Protein AF-A0A6P0X4Z5-F1 (afdb_monomer_lite)

Secondary structure (DSSP, 8-state):
---------------------------------EEEEEEEEEETTT--EEE---EEEEBT-BPPPEEEE-SS-EEEEEEEEEEESS--EEEEEEEEETTTEEEEEEEE--STT--EEEEEE-SS--EEEEEEEEE--SSTTEEEEEEEEEEETTT--EEE---EEE-BT-EEEEEEE-SSSEEEEEEEEEEEE-

Structure (mmCIF, N/CA/C/O backbone):
data_AF-A0A6P0X4Z5-F1
#
_entry.id   AF-A0A6P0X4Z5-F1
#
loop_
_atom_site.group_PDB
_atom_site.id
_atom_site.type_symbol
_atom_site.label_atom_id
_atom_site.label_alt_id
_atom_site.label_comp_id
_atom_site.label_asym_id
_atom_site.label_entity_id
_atom_site.label_seq_id
_atom_site.pdbx_PDB_ins_code
_atom_site.Cartn_x
_atom_site.Cartn_y
_atom_site.Cartn_z
_atom_site.occupancy
_atom_site.B_iso_or_equiv
_atom_site.auth_seq_id
_atom_site.auth_comp_id
_atom_site.auth_asym_id
_atom_site.auth_atom_id
_atom_site.pdbx_PDB_model_num
ATOM 1 N N . MET A 1 1 ? -88.425 39.357 4.783 1.00 38.69 1 MET A N 1
ATOM 2 C CA . MET A 1 1 ? -89.101 38.797 5.971 1.00 38.69 1 MET A CA 1
ATOM 3 C C . MET A 1 1 ? -88.205 37.737 6.598 1.00 38.69 1 MET A C 1
ATOM 5 O O . MET A 1 1 ? -88.003 36.694 6.001 1.00 38.69 1 MET A O 1
ATOM 9 N N . LEU A 1 2 ? -87.595 38.079 7.735 1.00 35.25 2 LEU A N 1
ATOM 10 C CA . LEU A 1 2 ? -87.475 37.265 8.956 1.00 35.25 2 LEU A CA 1
ATOM 11 C C . LEU A 1 2 ? -87.952 35.792 8.884 1.00 35.25 2 LEU A C 1
ATOM 13 O O . LEU A 1 2 ? -89.156 35.570 8.786 1.00 35.25 2 LEU A O 1
ATOM 17 N N . LYS A 1 3 ? -87.048 34.816 9.080 1.00 35.47 3 LYS A N 1
ATOM 18 C CA . LYS A 1 3 ? -86.892 34.063 10.354 1.00 35.47 3 LYS A CA 1
ATOM 19 C C . LYS A 1 3 ? -85.954 32.847 10.238 1.00 35.47 3 LYS A C 1
ATOM 21 O O . LYS A 1 3 ? -86.202 31.924 9.475 1.00 35.47 3 LYS A O 1
ATOM 26 N N . ASP A 1 4 ? -84.907 32.900 11.060 1.00 40.12 4 ASP A N 1
ATOM 27 C CA . ASP A 1 4 ? -84.393 31.861 11.965 1.00 40.12 4 ASP A CA 1
ATOM 28 C C . ASP A 1 4 ? -84.407 30.383 11.546 1.00 40.12 4 ASP A C 1
ATOM 30 O O . ASP A 1 4 ? -85.438 29.724 11.629 1.00 40.12 4 ASP A O 1
ATOM 34 N N . PHE A 1 5 ? -83.210 29.806 11.373 1.00 47.03 5 PHE A N 1
ATOM 35 C CA . PHE A 1 5 ? -82.940 28.435 11.822 1.00 47.03 5 PHE A CA 1
ATOM 36 C C . PHE A 1 5 ? -81.594 28.319 12.561 1.00 47.03 5 PHE A C 1
ATOM 38 O O . PHE A 1 5 ? -80.510 28.339 11.991 1.00 47.03 5 PHE A O 1
ATOM 45 N N . LYS A 1 6 ? -81.742 28.243 13.888 1.00 41.09 6 LYS A N 1
ATOM 46 C CA . LYS A 1 6 ? -80.974 27.513 14.910 1.00 41.09 6 LYS A CA 1
ATOM 47 C C . LYS A 1 6 ? -79.595 26.914 14.556 1.00 41.09 6 LYS A C 1
ATOM 49 O O . LYS A 1 6 ? -79.471 25.937 13.830 1.00 41.09 6 LYS A O 1
ATOM 54 N N . LYS A 1 7 ? -78.617 27.436 15.308 1.00 45.00 7 LYS A N 1
ATOM 55 C CA . LYS A 1 7 ? -77.340 26.869 15.791 1.00 45.00 7 LYS A CA 1
ATOM 56 C C . LYS A 1 7 ? -77.264 25.339 15.947 1.00 45.00 7 LYS A C 1
ATOM 58 O O . LYS A 1 7 ? -78.013 24.773 16.738 1.00 45.00 7 LYS A O 1
ATOM 63 N N . ILE A 1 8 ? -76.191 24.773 15.391 1.00 51.50 8 ILE A N 1
ATOM 64 C CA . ILE A 1 8 ? -75.342 23.682 15.918 1.00 51.50 8 ILE A CA 1
ATOM 65 C C . ILE A 1 8 ? -73.929 24.060 15.407 1.00 51.50 8 ILE A C 1
ATOM 67 O O . ILE A 1 8 ? -73.792 24.325 14.223 1.00 51.50 8 ILE A O 1
ATOM 71 N N . GLY A 1 9 ? -72.861 24.300 16.170 1.00 38.59 9 GLY A N 1
ATOM 72 C CA . GLY A 1 9 ? -72.409 23.715 17.425 1.00 38.59 9 GLY A CA 1
ATOM 73 C C . GLY A 1 9 ? -71.222 22.786 17.131 1.00 38.59 9 GLY A C 1
ATOM 74 O O . GLY A 1 9 ? -71.439 21.753 16.513 1.00 38.59 9 GLY A O 1
ATOM 75 N N . TYR A 1 10 ? -70.031 23.130 17.650 1.00 40.88 10 TYR A N 1
ATOM 76 C CA . TYR A 1 10 ? -68.809 22.299 17.771 1.00 40.88 10 TYR A CA 1
ATOM 77 C C . TYR A 1 10 ? -67.927 22.172 16.511 1.00 40.88 10 TYR A C 1
ATOM 79 O O . TYR A 1 10 ? -68.422 22.093 15.400 1.00 40.88 10 TYR A O 1
ATOM 87 N N . CYS A 1 11 ? -66.595 22.119 16.577 1.00 41.72 11 CYS A N 1
ATOM 88 C CA . CYS A 1 11 ? -65.613 22.321 17.644 1.00 41.72 11 CYS A CA 1
ATOM 89 C C . CYS A 1 11 ? -64.285 22.623 16.929 1.00 41.72 11 CYS A C 1
ATOM 91 O O . CYS A 1 11 ? -63.940 21.923 15.979 1.00 41.72 11 CYS A O 1
ATOM 93 N N . PHE A 1 12 ? -63.527 23.624 17.376 1.00 39.88 12 PHE A N 1
ATOM 94 C CA . PHE A 1 12 ? -62.137 23.795 16.947 1.00 39.88 12 PHE A CA 1
ATOM 95 C C . PHE A 1 12 ? -61.307 22.648 17.538 1.00 39.88 12 PHE A C 1
ATOM 97 O O . PHE A 1 12 ? -61.101 22.605 18.749 1.00 39.88 12 PHE A O 1
ATOM 104 N N . LEU A 1 13 ? -60.848 21.712 16.703 1.00 40.88 13 LEU A N 1
ATOM 105 C CA . LEU A 1 13 ? -59.818 20.750 17.091 1.00 40.88 13 LEU A CA 1
ATOM 106 C C . LEU A 1 13 ? -58.452 21.367 16.774 1.00 40.88 13 LEU A C 1
ATOM 108 O O . LEU A 1 13 ? -58.015 21.397 15.626 1.00 40.88 13 LEU A O 1
ATOM 112 N N . THR A 1 14 ? -57.782 21.893 17.795 1.00 52.12 14 THR A N 1
ATOM 113 C CA . THR A 1 14 ? -56.357 22.219 17.726 1.00 52.12 14 THR A CA 1
ATOM 114 C C . THR A 1 14 ? -55.570 20.919 17.830 1.00 52.12 14 THR A C 1
ATOM 116 O O . THR A 1 14 ? -55.470 20.330 18.907 1.00 52.12 14 THR A O 1
ATOM 119 N N . THR A 1 15 ? -55.028 20.444 16.713 1.00 51.69 15 THR A N 1
ATOM 120 C CA . THR A 1 15 ? -54.134 19.285 16.695 1.00 51.69 15 THR A CA 1
ATOM 121 C C . THR A 1 15 ? -52.774 19.716 17.233 1.00 51.69 15 THR A C 1
ATOM 123 O O . THR A 1 15 ? -51.942 20.264 16.512 1.00 51.69 15 THR A O 1
ATOM 126 N N . THR A 1 16 ? -52.546 19.508 18.527 1.00 51.00 16 THR A N 1
ATOM 127 C CA . THR A 1 16 ? -51.223 19.663 19.134 1.00 51.00 16 THR A CA 1
ATOM 128 C C . THR A 1 16 ? -50.324 18.555 18.590 1.00 51.00 16 THR A C 1
ATOM 130 O O . THR A 1 16 ? -50.465 17.387 18.952 1.00 51.00 16 THR A O 1
ATOM 133 N N . LEU A 1 17 ? -49.425 18.913 17.673 1.00 40.06 17 LEU A N 1
ATOM 134 C CA . LEU A 1 17 ? -48.427 18.008 17.116 1.00 40.06 17 LEU A CA 1
ATOM 135 C C . LEU A 1 17 ? -47.374 17.715 18.196 1.00 40.06 17 LEU A C 1
ATOM 137 O O . LEU A 1 17 ? -46.448 18.494 18.418 1.00 40.06 17 LEU A O 1
ATOM 141 N N . LEU A 1 18 ? -47.540 16.597 18.902 1.00 40.25 18 LEU A N 1
ATOM 142 C CA . LEU A 1 18 ? -46.541 16.061 19.819 1.00 40.25 18 LEU A CA 1
ATOM 143 C C . LEU A 1 18 ? -45.378 15.505 18.980 1.00 40.25 18 LEU A C 1
ATOM 145 O O . LEU A 1 18 ? -45.419 14.363 18.524 1.00 40.25 18 LEU A O 1
ATOM 149 N N . ILE A 1 19 ? -44.343 16.316 18.751 1.00 51.22 19 ILE A N 1
ATOM 150 C CA . ILE A 1 19 ? -43.064 15.840 18.212 1.00 51.22 19 ILE A CA 1
ATOM 151 C C . ILE A 1 19 ? -42.378 15.069 19.343 1.00 51.22 19 ILE A C 1
ATOM 153 O O . ILE A 1 19 ? -41.564 15.603 20.094 1.00 51.22 19 ILE A O 1
ATOM 157 N N . LEU A 1 20 ? -42.749 13.797 19.498 1.00 45.75 20 LEU A N 1
ATOM 158 C CA . LEU A 1 20 ? -41.917 12.839 20.208 1.00 45.75 20 LEU A CA 1
ATOM 159 C C . LEU A 1 20 ? -40.631 12.716 19.399 1.00 45.75 20 LEU A C 1
ATOM 161 O O . LEU A 1 20 ? -40.604 12.103 18.333 1.00 45.75 20 LEU A O 1
ATOM 165 N N . GLY A 1 21 ? -39.577 13.354 19.906 1.00 45.38 21 GLY A N 1
ATOM 166 C CA . GLY A 1 21 ? -38.214 13.122 19.475 1.00 45.38 21 GLY A CA 1
ATOM 167 C C . GLY A 1 21 ? -37.901 11.643 19.636 1.00 45.38 21 GLY A C 1
ATOM 168 O O . GLY A 1 21 ? -37.475 11.193 20.699 1.00 45.38 21 GLY A O 1
ATOM 169 N N . ILE A 1 22 ? -38.105 10.884 18.563 1.00 45.25 22 ILE A N 1
ATOM 170 C CA . ILE A 1 22 ? -37.425 9.618 18.361 1.00 45.25 22 ILE A CA 1
ATOM 171 C C . ILE A 1 22 ? -35.967 10.028 18.187 1.00 45.25 22 ILE A C 1
ATOM 173 O O . ILE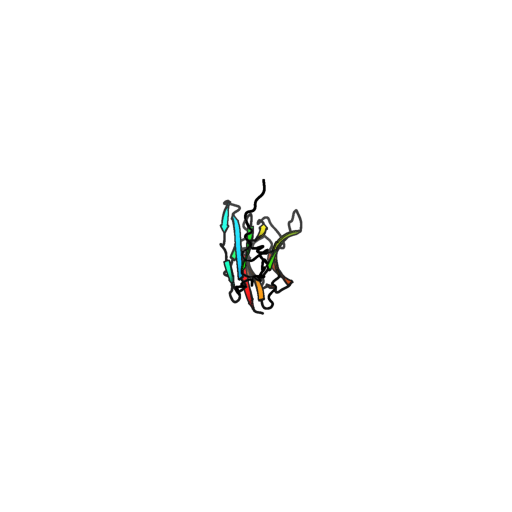 A 1 22 ? -35.511 10.338 17.089 1.00 45.25 22 ILE A O 1
ATOM 177 N N . SER A 1 23 ? -35.252 10.121 19.310 1.00 41.06 23 SER A N 1
ATOM 1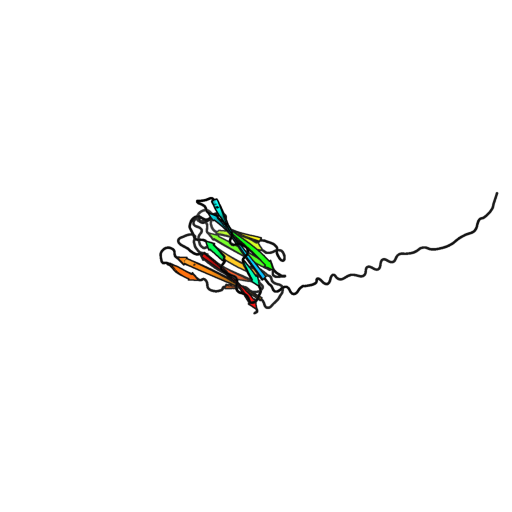78 C CA . SER A 1 23 ? -33.806 10.013 19.297 1.00 41.06 23 SER A CA 1
ATOM 179 C C . SER A 1 23 ? -33.531 8.730 18.538 1.00 41.06 23 SER A C 1
ATOM 181 O O . SER A 1 23 ? -33.833 7.636 19.027 1.00 41.06 23 SER A O 1
ATOM 183 N N . SER A 1 24 ? -33.069 8.872 17.299 1.00 38.06 24 SER A N 1
ATOM 184 C CA . SER A 1 24 ? -32.481 7.781 16.554 1.00 38.06 24 SER A CA 1
ATOM 185 C C . SER A 1 24 ? -31.315 7.310 17.407 1.00 38.06 24 SER A C 1
ATOM 187 O O . SER A 1 24 ? -30.203 7.816 17.285 1.00 38.06 24 SER A O 1
ATOM 189 N N . LYS A 1 25 ? -31.577 6.359 18.312 1.00 39.03 25 LYS A N 1
ATOM 190 C CA . LYS A 1 25 ? -30.560 5.445 18.801 1.00 39.03 25 LYS A CA 1
ATOM 191 C C . LYS A 1 25 ? -30.027 4.813 17.533 1.00 39.03 25 LYS A C 1
ATOM 193 O O . LYS A 1 25 ? -30.627 3.893 16.981 1.00 39.03 25 LYS A O 1
ATOM 198 N N . THR A 1 26 ? -28.947 5.388 17.020 1.00 42.16 26 THR A N 1
ATOM 199 C CA . THR A 1 26 ? -28.081 4.725 16.074 1.00 42.16 26 THR A CA 1
ATOM 200 C C . THR A 1 26 ? -27.793 3.389 16.727 1.00 42.16 26 THR A C 1
ATOM 202 O O . THR A 1 26 ? -27.164 3.310 17.782 1.00 42.16 26 THR A O 1
ATOM 205 N N . ASN A 1 27 ? -28.366 2.329 16.162 1.00 34.81 27 ASN A N 1
ATOM 206 C CA . ASN A 1 27 ? -27.925 0.979 16.432 1.00 34.81 27 ASN A CA 1
ATOM 207 C C . ASN A 1 27 ? -26.464 0.957 15.983 1.00 34.81 27 ASN A C 1
ATOM 209 O O . ASN A 1 27 ? -26.162 0.631 14.838 1.00 34.81 27 ASN A O 1
ATOM 213 N N . SER A 1 28 ? -25.559 1.361 16.876 1.00 40.00 28 SER A N 1
ATOM 214 C CA . SER A 1 28 ? -24.160 0.986 16.835 1.00 40.00 28 SER A CA 1
ATOM 215 C C . SER A 1 28 ? -24.171 -0.523 17.020 1.00 40.00 28 SER A C 1
ATOM 217 O O . SER A 1 28 ? -23.924 -1.033 18.113 1.00 40.00 28 SER A O 1
ATOM 219 N N . GLN A 1 29 ? -24.509 -1.249 15.951 1.00 44.62 29 GLN A N 1
ATOM 220 C CA . GLN A 1 29 ? -24.066 -2.617 15.817 1.00 44.62 29 GLN A CA 1
ATOM 221 C C . GLN A 1 29 ? -22.580 -2.564 16.117 1.00 44.62 29 GLN A C 1
ATOM 223 O O . GLN A 1 29 ? -21.840 -1.794 15.507 1.00 44.62 29 GLN A O 1
ATOM 228 N N . ASN A 1 30 ? -22.191 -3.292 17.154 1.00 49.66 30 ASN A N 1
ATOM 229 C CA . ASN A 1 30 ? -20.832 -3.380 17.639 1.00 49.66 30 ASN A CA 1
ATOM 230 C C . ASN A 1 30 ? -20.028 -4.172 16.595 1.00 49.66 30 ASN A C 1
ATOM 232 O O . ASN A 1 30 ? -19.678 -5.331 16.795 1.00 49.66 30 ASN A O 1
ATOM 236 N N . THR A 1 31 ? -19.868 -3.606 15.399 1.00 64.69 31 THR A N 1
ATOM 237 C CA . THR A 1 31 ? -19.165 -4.235 14.296 1.00 64.69 31 THR A CA 1
ATOM 238 C C . THR A 1 31 ? -17.695 -4.141 14.627 1.00 64.69 31 THR A C 1
ATOM 240 O O . THR A 1 31 ? -17.131 -3.048 14.630 1.00 64.69 31 THR A O 1
ATOM 243 N N . THR A 1 32 ? -17.098 -5.289 14.935 1.00 79.75 32 THR A N 1
ATOM 244 C CA . THR A 1 32 ? -15.655 -5.439 15.097 1.00 79.75 32 THR A CA 1
ATOM 245 C C . THR A 1 32 ? -14.936 -4.692 13.972 1.00 79.75 32 THR A C 1
ATOM 247 O O . THR A 1 32 ? -15.261 -4.953 12.804 1.00 79.75 32 THR A O 1
ATOM 250 N N . PRO A 1 33 ? -13.991 -3.785 14.291 1.00 85.81 33 PRO A N 1
ATOM 251 C CA . PRO A 1 33 ? -13.242 -3.062 13.279 1.00 85.81 33 PRO A CA 1
ATOM 252 C C . PRO A 1 33 ? -12.613 -4.022 12.274 1.00 85.81 33 PRO A C 1
ATOM 254 O O . PRO A 1 33 ? -12.109 -5.093 12.630 1.00 85.81 33 PRO A O 1
ATOM 257 N N . GLY A 1 34 ? -12.664 -3.637 11.006 1.00 90.94 34 GLY A N 1
ATOM 258 C CA . GLY A 1 34 ? -12.101 -4.413 9.915 1.00 90.94 34 GLY A CA 1
ATOM 259 C C . GLY A 1 34 ? -11.462 -3.525 8.864 1.00 90.94 34 GLY A C 1
ATOM 260 O O . GLY A 1 34 ? -11.813 -2.360 8.706 1.00 90.94 34 GLY A O 1
ATOM 261 N N . LEU A 1 35 ? -10.530 -4.099 8.119 1.00 94.31 35 LEU A N 1
ATOM 262 C CA . LEU A 1 35 ? -9.870 -3.461 6.991 1.00 94.31 35 LEU A CA 1
ATOM 263 C C . LEU A 1 35 ? -9.910 -4.444 5.834 1.00 94.31 35 LEU A C 1
ATOM 265 O O . LEU A 1 35 ? -9.629 -5.630 6.002 1.00 94.31 35 LEU A O 1
ATOM 269 N N . CYS A 1 36 ? -10.269 -3.946 4.663 1.00 96.75 36 CYS A N 1
ATOM 270 C CA . CYS A 1 36 ? -10.110 -4.662 3.416 1.00 96.75 36 CYS A CA 1
ATOM 271 C C . CYS A 1 36 ? -9.165 -3.877 2.523 1.00 96.75 36 CYS A C 1
ATOM 273 O O . CYS A 1 36 ? -9.325 -2.666 2.382 1.00 96.75 36 CYS A O 1
ATOM 275 N N . LEU A 1 37 ? -8.236 -4.581 1.888 1.00 98.19 37 LEU A N 1
ATOM 276 C CA . LEU A 1 37 ? -7.334 -4.043 0.881 1.00 98.19 37 LEU A CA 1
ATOM 277 C C . LEU A 1 37 ? -7.490 -4.840 -0.417 1.00 98.19 37 LEU A C 1
ATOM 279 O O . LEU A 1 37 ? -7.745 -6.044 -0.387 1.00 98.19 37 LEU A O 1
ATOM 283 N N . ARG A 1 38 ? -7.328 -4.170 -1.551 1.00 98.06 38 ARG A N 1
ATOM 284 C CA . ARG A 1 38 ? -7.304 -4.765 -2.887 1.00 98.06 38 ARG A CA 1
ATOM 285 C C . ARG A 1 38 ? -6.229 -4.066 -3.697 1.00 98.06 38 ARG A C 1
ATOM 287 O O . ARG A 1 38 ? -6.173 -2.842 -3.689 1.00 98.06 38 ARG A O 1
ATOM 294 N N . HIS A 1 39 ? -5.406 -4.833 -4.395 1.00 98.19 39 HIS A N 1
ATOM 295 C CA . HIS A 1 39 ? -4.412 -4.291 -5.303 1.00 98.19 39 HIS A CA 1
ATOM 296 C C . HIS A 1 39 ? -4.778 -4.631 -6.746 1.00 98.19 39 HIS A C 1
ATOM 298 O O . HIS A 1 39 ? -5.053 -5.791 -7.063 1.00 98.19 39 HIS A O 1
ATOM 304 N N . THR A 1 40 ? -4.768 -3.618 -7.603 1.00 97.62 40 THR A N 1
ATOM 305 C CA . THR A 1 40 ? -4.961 -3.748 -9.047 1.00 97.62 40 THR A CA 1
ATOM 306 C C . THR A 1 40 ? -3.753 -3.180 -9.768 1.00 97.62 40 THR A C 1
ATOM 308 O O . THR A 1 40 ? -3.190 -2.179 -9.335 1.00 97.62 40 THR A O 1
ATOM 311 N N . ARG A 1 41 ? -3.348 -3.827 -10.859 1.00 95.81 41 ARG A N 1
ATOM 312 C CA . ARG A 1 41 ? -2.248 -3.377 -11.718 1.00 95.81 41 ARG A CA 1
ATOM 313 C C . ARG A 1 41 ? -2.442 -3.861 -13.145 1.00 95.81 41 ARG A C 1
ATOM 315 O O . ARG A 1 41 ? -3.103 -4.875 -13.366 1.00 95.81 41 ARG A O 1
ATOM 322 N N . ILE A 1 42 ? -1.823 -3.180 -14.097 1.00 95.06 42 ILE A N 1
ATOM 323 C CA . ILE A 1 42 ? -1.889 -3.507 -15.521 1.00 95.06 42 ILE A CA 1
ATOM 324 C C . ILE A 1 42 ? -0.508 -3.946 -15.998 1.00 95.06 42 ILE A C 1
ATOM 326 O O . ILE A 1 42 ? 0.486 -3.258 -15.783 1.00 95.06 42 ILE A O 1
ATOM 330 N N . SER A 1 43 ? -0.422 -5.106 -16.644 1.00 92.75 43 SER A N 1
ATOM 331 C CA . SER A 1 43 ? 0.825 -5.563 -17.263 1.00 92.75 43 SER A CA 1
ATOM 332 C C . SER A 1 43 ? 1.210 -4.614 -18.397 1.00 92.75 43 SER A C 1
ATOM 334 O O . SER A 1 43 ? 0.476 -4.500 -19.376 1.00 92.75 43 SER A O 1
ATOM 336 N N . GLY A 1 44 ? 2.373 -3.964 -18.313 1.00 89.25 44 GLY A N 1
ATOM 337 C CA . GLY A 1 44 ? 2.812 -3.030 -19.351 1.00 89.25 44 GLY A CA 1
ATOM 338 C C . GLY A 1 44 ? 3.059 -3.679 -20.714 1.00 89.25 44 GLY A C 1
ATOM 339 O O . GLY A 1 44 ? 2.947 -2.990 -21.725 1.00 89.25 44 GLY A O 1
ATOM 340 N N . SER A 1 45 ? 3.359 -4.982 -20.749 1.00 89.25 45 SER A N 1
ATOM 341 C CA . SER A 1 45 ? 3.621 -5.739 -21.980 1.00 89.25 45 SER A CA 1
ATOM 342 C C . SER A 1 45 ? 2.362 -6.314 -22.628 1.00 89.25 45 SER A C 1
ATOM 344 O O . SER A 1 45 ? 2.268 -6.332 -23.851 1.00 89.25 45 SER A O 1
ATOM 346 N N . SER A 1 46 ? 1.401 -6.789 -21.830 1.00 92.75 46 SER A N 1
ATOM 347 C CA . SER A 1 46 ? 0.194 -7.458 -22.343 1.00 92.75 46 SER A CA 1
ATOM 348 C C . SER A 1 46 ? -1.082 -6.623 -22.241 1.00 92.75 46 SER A C 1
ATOM 350 O O . SER A 1 46 ? -2.079 -6.970 -22.862 1.00 92.75 46 SER A O 1
ATOM 352 N N . GLY A 1 47 ? -1.083 -5.553 -21.444 1.00 92.50 47 GLY A N 1
ATOM 353 C CA . GLY A 1 47 ? -2.280 -4.769 -21.124 1.00 92.50 47 GLY A CA 1
ATOM 354 C C . GLY A 1 47 ? -3.264 -5.479 -20.188 1.00 92.50 47 GLY A C 1
ATOM 355 O O . GLY A 1 47 ? -4.311 -4.924 -19.867 1.00 92.50 47 GLY A O 1
ATOM 356 N N . ASN A 1 48 ? -2.948 -6.694 -19.729 1.00 95.38 48 ASN A N 1
ATOM 357 C CA . ASN A 1 48 ? -3.836 -7.462 -18.864 1.00 95.38 48 ASN A CA 1
ATOM 358 C C . ASN A 1 48 ? -3.924 -6.853 -17.463 1.00 95.38 48 ASN A C 1
ATOM 360 O O . ASN A 1 48 ? -2.901 -6.570 -16.832 1.00 95.38 48 ASN A O 1
ATOM 364 N N . VAL A 1 49 ? -5.152 -6.733 -16.958 1.00 95.31 49 VAL A N 1
ATOM 365 C CA . VAL A 1 49 ? -5.427 -6.334 -15.576 1.00 95.31 49 VAL A CA 1
ATOM 366 C C . VAL A 1 49 ? -5.213 -7.529 -14.652 1.00 95.31 49 VAL A C 1
ATOM 368 O O . VAL A 1 49 ? -5.749 -8.614 -14.872 1.00 95.31 49 VAL A O 1
ATOM 371 N N . VAL A 1 50 ? -4.455 -7.311 -13.584 1.00 95.38 50 VAL A N 1
ATOM 372 C CA . VAL A 1 50 ? -4.286 -8.244 -12.474 1.00 95.38 50 VAL A CA 1
ATOM 373 C C . VAL A 1 50 ? -4.937 -7.630 -11.239 1.00 95.38 50 VAL A C 1
ATOM 375 O O . VAL A 1 50 ? -4.542 -6.550 -10.808 1.00 95.38 50 VAL A O 1
ATOM 378 N N . ASP A 1 51 ? -5.916 -8.331 -10.666 1.00 96.00 51 ASP A N 1
ATOM 379 C CA . ASP A 1 51 ? -6.642 -7.937 -9.452 1.00 96.00 51 ASP A CA 1
ATOM 380 C C . ASP A 1 51 ? -6.447 -9.015 -8.373 1.00 96.00 51 ASP A C 1
ATOM 382 O O . ASP A 1 51 ? -6.655 -10.207 -8.614 1.00 96.00 51 ASP A O 1
ATOM 386 N N . THR A 1 52 ? -6.035 -8.615 -7.169 1.00 96.19 52 THR A N 1
ATOM 387 C CA . THR A 1 52 ? -5.869 -9.537 -6.032 1.00 96.19 52 THR A CA 1
ATOM 388 C C . THR A 1 52 ? -7.184 -9.956 -5.372 1.00 96.19 52 THR A C 1
ATOM 390 O O . THR A 1 52 ? -7.164 -10.756 -4.437 1.00 96.19 52 THR A O 1
ATOM 393 N N . ASN A 1 53 ? -8.315 -9.401 -5.810 1.00 97.44 53 ASN A N 1
ATOM 394 C CA . ASN A 1 53 ? -9.576 -9.320 -5.082 1.00 97.44 53 ASN A CA 1
ATOM 395 C C . ASN A 1 53 ? -9.428 -8.608 -3.723 1.00 97.44 53 ASN A C 1
ATOM 397 O O . ASN A 1 53 ? -8.339 -8.203 -3.302 1.00 97.44 53 ASN A O 1
ATOM 401 N N . TRP A 1 54 ? -10.555 -8.431 -3.029 1.00 97.56 54 TRP A N 1
ATOM 402 C CA . TRP A 1 54 ? -10.570 -7.906 -1.666 1.00 97.56 54 TRP A CA 1
ATOM 403 C C . TRP A 1 54 ? -10.018 -8.930 -0.675 1.00 97.56 54 TRP A C 1
ATOM 405 O O . TRP A 1 54 ? -10.592 -10.002 -0.481 1.00 97.56 54 TRP A O 1
ATOM 415 N N . VAL A 1 55 ? -8.948 -8.557 0.019 1.00 98.06 55 VAL A N 1
ATOM 416 C CA . VAL A 1 55 ? -8.426 -9.270 1.183 1.00 98.06 55 VAL A CA 1
ATOM 417 C C . VAL A 1 55 ? -8.836 -8.500 2.427 1.00 98.06 55 VAL A C 1
ATOM 419 O O . VAL A 1 55 ? -8.397 -7.373 2.638 1.00 98.06 55 VAL A O 1
ATOM 422 N N . CYS A 1 56 ? -9.685 -9.114 3.245 1.00 95.69 56 CYS A N 1
ATOM 423 C CA . CYS A 1 56 ? -10.231 -8.509 4.455 1.00 95.69 56 CYS A CA 1
ATOM 424 C C . CYS A 1 56 ? -9.690 -9.190 5.713 1.00 95.69 56 CYS A C 1
ATOM 426 O O . CYS A 1 56 ? -9.483 -10.402 5.722 1.00 95.69 56 CYS A O 1
ATOM 428 N N . SER A 1 57 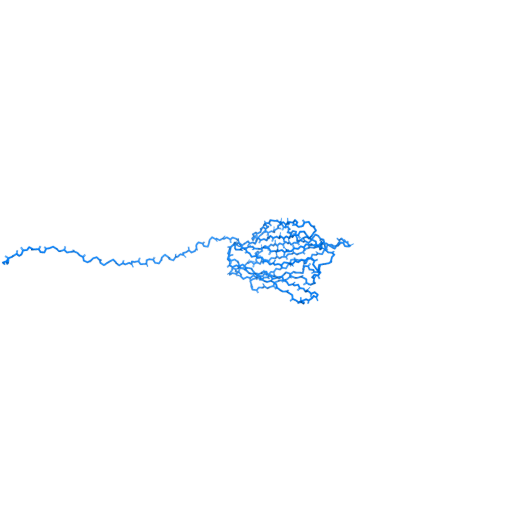? -9.520 -8.410 6.778 1.00 94.12 57 SER A N 1
ATOM 429 C CA . SER A 1 57 ? -9.263 -8.904 8.132 1.00 94.12 57 SER A CA 1
ATOM 430 C C . SER A 1 57 ? -10.095 -8.126 9.143 1.00 94.12 57 SER A C 1
ATOM 432 O O . SER A 1 57 ? -10.383 -6.944 8.930 1.00 94.12 57 SER A O 1
ATOM 434 N N . ARG A 1 58 ? -10.468 -8.785 10.240 1.00 90.50 58 ARG A N 1
ATOM 435 C CA . ARG A 1 58 ? -11.109 -8.165 11.407 1.00 90.50 58 ARG A CA 1
ATOM 436 C C . ARG A 1 58 ? -10.130 -8.116 12.579 1.00 90.50 58 ARG A C 1
ATOM 438 O O . ARG A 1 58 ? -9.044 -8.690 12.506 1.00 90.50 58 ARG A O 1
ATOM 445 N N . ALA A 1 59 ? -10.494 -7.401 13.639 1.00 88.25 59 ALA A N 1
ATOM 446 C CA . ALA A 1 59 ? -9.717 -7.403 14.875 1.00 88.25 59 ALA A CA 1
ATOM 447 C C . ALA A 1 59 ? -9.472 -8.830 15.388 1.00 88.25 59 ALA A C 1
ATOM 449 O O . ALA A 1 59 ? -10.400 -9.632 15.457 1.00 88.25 59 ALA A O 1
ATOM 450 N N . GLY A 1 60 ? -8.217 -9.122 15.733 1.00 85.19 60 GLY A N 1
ATOM 451 C CA . GLY A 1 60 ? -7.754 -10.442 16.167 1.00 85.19 60 GLY A CA 1
ATOM 452 C C . GLY A 1 60 ? -7.207 -11.333 15.045 1.00 85.19 60 GLY A C 1
ATOM 453 O O . GLY A 1 60 ? -6.474 -12.272 15.341 1.00 85.19 60 GLY A O 1
ATOM 454 N N . ASP A 1 61 ? -7.478 -11.009 13.775 1.00 90.50 61 ASP A N 1
ATOM 455 C CA . ASP A 1 61 ? -7.072 -11.824 12.630 1.00 90.50 61 ASP A CA 1
ATOM 456 C C . ASP A 1 61 ? -5.933 -11.195 11.820 1.00 90.50 61 ASP A C 1
ATOM 458 O O . ASP A 1 61 ? -5.879 -9.979 11.584 1.00 90.50 61 ASP A O 1
ATOM 462 N N . PHE A 1 62 ? -5.080 -12.061 11.268 1.00 93.81 62 PHE A N 1
ATOM 463 C CA . PHE A 1 62 ? -4.136 -11.683 10.224 1.00 93.81 62 PHE A CA 1
ATOM 464 C C . PHE A 1 62 ? -4.755 -11.860 8.838 1.00 93.81 62 PHE A C 1
ATOM 466 O O . PHE A 1 62 ? -5.223 -12.944 8.485 1.00 93.81 62 PHE A O 1
ATOM 473 N N . SER A 1 63 ? -4.613 -10.846 7.988 1.00 97.06 63 SER A N 1
ATOM 474 C CA . SER A 1 63 ? -4.958 -10.965 6.568 1.00 97.06 63 SER A CA 1
ATOM 475 C C . SER A 1 63 ? -4.113 -12.026 5.847 1.00 97.06 63 SER A C 1
ATOM 477 O O . SER A 1 63 ? -3.028 -12.422 6.297 1.00 97.06 63 SER A O 1
ATOM 479 N N . LYS A 1 64 ? -4.585 -12.463 4.675 1.00 97.31 64 LYS A N 1
ATOM 480 C CA . LYS A 1 64 ? -3.731 -13.132 3.683 1.00 97.31 64 LYS A CA 1
ATOM 481 C C . LYS A 1 64 ? -2.725 -12.129 3.100 1.00 97.31 64 LYS A C 1
ATOM 483 O O . LYS A 1 64 ? -2.933 -10.922 3.167 1.00 97.31 64 LYS A O 1
ATOM 488 N N . TRP A 1 65 ? -1.641 -12.632 2.512 1.00 97.00 65 TRP A N 1
ATOM 489 C CA . TRP A 1 65 ? -0.723 -11.786 1.747 1.00 97.00 65 TRP A CA 1
ATOM 490 C C . TRP A 1 65 ? -1.404 -11.249 0.485 1.00 97.00 65 TRP A C 1
ATOM 492 O O . TRP A 1 65 ? -2.090 -11.991 -0.217 1.00 97.00 65 TRP A O 1
ATOM 502 N N . ILE A 1 66 ? -1.170 -9.974 0.197 1.00 97.69 66 ILE A N 1
ATOM 503 C CA . ILE A 1 66 ? -1.618 -9.266 -0.999 1.00 97.69 66 ILE A CA 1
ATOM 504 C C . ILE A 1 66 ? -0.398 -9.073 -1.883 1.00 97.69 66 ILE A C 1
ATOM 506 O O . ILE A 1 66 ? 0.533 -8.363 -1.501 1.00 97.69 66 ILE A O 1
ATOM 510 N N . GLY A 1 67 ? -0.391 -9.708 -3.052 1.00 95.88 67 GLY A N 1
ATOM 511 C CA . GLY A 1 67 ? 0.701 -9.561 -4.007 1.00 95.88 67 GLY A CA 1
ATOM 512 C C . GLY A 1 67 ? 0.672 -8.182 -4.653 1.00 95.88 67 GLY A C 1
ATOM 513 O O . GLY A 1 67 ? -0.243 -7.892 -5.423 1.00 95.88 67 GLY A O 1
ATOM 514 N N . LEU A 1 68 ? 1.689 -7.364 -4.389 1.00 93.88 68 LEU A N 1
ATOM 515 C CA . LEU A 1 68 ? 1.906 -6.078 -5.053 1.00 93.88 68 LEU A CA 1
ATOM 516 C C . LEU A 1 68 ? 2.547 -6.262 -6.434 1.00 93.88 68 LEU A C 1
ATOM 518 O O . LEU A 1 68 ? 2.233 -5.508 -7.341 1.00 93.88 68 LEU A O 1
ATOM 522 N N . GLY A 1 69 ? 3.278 -7.358 -6.654 1.00 90.75 69 GLY A N 1
ATOM 523 C CA . GLY A 1 69 ? 3.864 -7.695 -7.953 1.00 90.75 69 GLY A CA 1
ATOM 524 C C . GLY A 1 69 ? 5.383 -7.762 -7.874 1.00 90.75 69 GLY A C 1
ATOM 525 O O . GLY A 1 69 ? 5.937 -8.288 -6.907 1.00 90.75 69 GLY A O 1
ATOM 526 N N . ASP A 1 70 ? 6.045 -7.259 -8.901 1.00 89.06 70 ASP A N 1
ATOM 527 C CA . ASP A 1 70 ? 7.496 -7.127 -9.021 1.00 89.06 70 ASP A CA 1
ATOM 528 C C . ASP A 1 70 ? 7.830 -5.847 -9.798 1.00 89.06 70 ASP A C 1
ATOM 530 O O . ASP A 1 70 ? 6.911 -5.116 -10.121 1.00 89.06 70 ASP A O 1
ATOM 534 N N . ASP A 1 71 ? 9.102 -5.557 -10.078 1.00 85.25 71 ASP A N 1
ATOM 535 C CA . ASP A 1 71 ? 9.487 -4.319 -10.784 1.00 85.25 71 ASP A CA 1
ATOM 536 C C . ASP A 1 71 ? 9.653 -4.553 -12.303 1.00 85.25 71 ASP A C 1
ATOM 538 O O . ASP A 1 71 ? 10.701 -4.243 -12.876 1.00 85.25 71 ASP A O 1
ATOM 542 N N . THR A 1 72 ? 8.692 -5.218 -12.959 1.00 86.75 72 THR A N 1
ATOM 543 C CA . THR A 1 72 ? 8.822 -5.641 -14.375 1.00 86.75 72 THR A CA 1
ATOM 544 C C . THR A 1 72 ? 8.007 -4.853 -15.392 1.00 86.75 72 THR A C 1
ATOM 546 O O . THR A 1 72 ? 7.833 -5.303 -16.527 1.00 86.75 72 THR A O 1
ATOM 549 N N . GLY A 1 73 ? 7.555 -3.654 -15.041 1.00 89.31 73 GLY A N 1
ATOM 550 C CA . GLY A 1 73 ? 6.843 -2.783 -15.975 1.00 89.31 73 GLY A CA 1
ATOM 551 C C . GLY A 1 73 ? 5.335 -2.811 -15.769 1.00 89.31 73 GLY A C 1
ATOM 552 O O . GLY A 1 73 ? 4.583 -2.760 -16.745 1.00 89.31 73 GLY A O 1
ATOM 553 N N . TRP A 1 74 ? 4.872 -2.930 -14.527 1.00 93.25 74 TRP A N 1
ATOM 554 C CA . TRP A 1 74 ? 3.472 -2.714 -14.189 1.00 93.25 74 TRP A CA 1
ATOM 555 C C . TRP A 1 74 ? 3.093 -1.245 -14.358 1.00 93.25 74 TRP A C 1
ATOM 557 O O . TRP A 1 74 ? 3.895 -0.340 -14.137 1.00 93.25 74 TRP A O 1
ATOM 567 N N . LYS A 1 75 ? 1.848 -1.029 -14.767 1.00 93.06 75 LYS A N 1
ATOM 568 C CA . LYS A 1 75 ? 1.223 0.278 -14.947 1.00 93.06 75 LYS A CA 1
ATOM 569 C C . LYS A 1 75 ? -0.037 0.378 -14.106 1.00 93.06 75 LYS A C 1
ATOM 571 O O . LYS A 1 75 ? -0.618 -0.651 -13.747 1.00 93.06 75 LYS A O 1
ATOM 576 N N . ASP A 1 76 ? -0.460 1.604 -13.836 1.00 93.06 76 ASP A N 1
ATOM 577 C CA . ASP A 1 76 ? -1.698 1.959 -13.149 1.00 93.06 76 ASP A CA 1
ATOM 578 C C . ASP A 1 76 ? -1.895 1.129 -11.875 1.00 93.06 76 ASP A C 1
ATOM 580 O O . ASP A 1 76 ? -2.953 0.548 -11.628 1.00 93.06 76 ASP A O 1
ATOM 584 N N . GLN A 1 77 ? -0.830 1.015 -11.075 1.00 95.31 77 GLN A N 1
ATOM 585 C CA . GLN A 1 77 ? -0.885 0.267 -9.828 1.00 95.31 77 GLN A CA 1
ATOM 586 C C . GLN A 1 77 ? -1.686 1.065 -8.806 1.00 95.31 77 GLN A C 1
ATOM 588 O O . GLN A 1 77 ? -1.378 2.226 -8.509 1.00 95.31 77 GLN A O 1
ATOM 593 N N . GLU A 1 78 ? -2.703 0.433 -8.236 1.00 97.38 78 GLU A N 1
ATOM 594 C CA . GLU A 1 78 ? -3.599 1.042 -7.264 1.00 97.38 78 GLU A CA 1
ATOM 595 C C . GLU A 1 78 ? -3.809 0.124 -6.067 1.00 97.38 78 GLU A C 1
ATOM 597 O O . GLU A 1 78 ? -4.163 -1.049 -6.200 1.00 97.38 78 GLU A O 1
ATOM 602 N N . LEU A 1 79 ? -3.654 0.690 -4.870 1.00 98.00 79 LEU A N 1
ATOM 603 C CA . LEU A 1 79 ? -4.054 0.051 -3.627 1.00 98.00 79 LEU A CA 1
ATOM 604 C C . LEU A 1 79 ? -5.378 0.661 -3.167 1.00 98.00 79 LEU A C 1
ATOM 606 O O . LEU A 1 79 ? -5.432 1.775 -2.638 1.00 98.00 79 LEU A O 1
ATOM 610 N N . ALA A 1 80 ? -6.453 -0.088 -3.380 1.00 98.06 80 ALA A N 1
ATOM 611 C CA . ALA A 1 80 ? -7.775 0.233 -2.881 1.00 98.06 80 ALA A CA 1
ATOM 612 C C . ALA A 1 80 ? -7.965 -0.297 -1.456 1.00 98.06 80 ALA A C 1
ATOM 614 O O . ALA A 1 80 ? -7.480 -1.371 -1.096 1.00 98.06 80 ALA A O 1
ATOM 615 N N . PHE A 1 81 ? -8.717 0.439 -0.648 1.00 97.62 81 PHE A N 1
ATOM 616 C CA . PHE A 1 81 ? -9.043 0.074 0.718 1.00 97.62 81 PHE A CA 1
ATOM 617 C C . PHE A 1 81 ? -10.474 0.465 1.075 1.00 97.62 81 PHE A C 1
ATOM 619 O O . PHE A 1 81 ? -11.043 1.401 0.515 1.00 97.62 81 PHE A O 1
ATOM 626 N N . LYS A 1 82 ? -11.048 -0.260 2.033 1.00 95.44 82 LYS A N 1
ATOM 627 C CA . LYS A 1 82 ? -12.276 0.126 2.731 1.00 95.44 82 LYS A CA 1
ATOM 628 C C . LYS A 1 82 ? -12.217 -0.343 4.175 1.00 95.44 82 LYS A C 1
ATOM 630 O O . LYS A 1 82 ? -11.617 -1.378 4.475 1.00 95.44 82 LYS A O 1
ATOM 635 N N . VAL A 1 83 ? -12.858 0.410 5.056 1.00 92.06 83 VAL A N 1
ATOM 636 C CA . VAL A 1 83 ? -12.869 0.141 6.498 1.00 92.06 83 VAL A CA 1
ATOM 637 C C . VAL A 1 83 ? -14.235 -0.401 6.901 1.00 92.06 83 VAL A C 1
ATOM 639 O O . VAL A 1 83 ? -15.255 0.069 6.411 1.00 92.06 83 VAL A O 1
ATOM 642 N N . ILE A 1 84 ? -14.264 -1.408 7.767 1.00 89.06 84 ILE A N 1
ATOM 643 C CA . ILE A 1 84 ? -15.481 -1.981 8.349 1.00 89.06 84 ILE A CA 1
ATOM 644 C C . ILE A 1 84 ? -15.596 -1.445 9.777 1.00 89.06 84 ILE A C 1
ATOM 646 O O . ILE A 1 84 ? -14.634 -1.513 10.540 1.00 89.06 84 ILE A O 1
ATOM 650 N N . GLY A 1 85 ? -16.771 -0.933 10.137 1.00 84.50 85 GLY A N 1
ATOM 651 C CA . GLY A 1 85 ? -16.997 -0.237 11.406 1.00 84.50 85 GLY A CA 1
ATOM 652 C C . GLY A 1 85 ? -16.808 1.276 11.297 1.00 84.50 85 GLY A C 1
ATOM 653 O O . GLY A 1 85 ? -16.964 1.847 10.217 1.00 84.50 85 GLY A O 1
ATOM 654 N N . ASP A 1 86 ? -16.526 1.920 12.424 1.00 78.19 86 ASP A N 1
ATOM 655 C CA . ASP A 1 86 ? -16.456 3.378 12.596 1.00 78.19 86 ASP A CA 1
ATOM 656 C C . ASP A 1 86 ? -15.032 3.952 12.531 1.00 78.19 86 ASP A C 1
ATOM 658 O O . ASP A 1 86 ? -14.850 5.168 12.608 1.00 78.19 86 ASP A O 1
ATOM 662 N N . ALA A 1 87 ? -14.024 3.097 12.348 1.00 79.56 87 ALA A N 1
ATOM 663 C CA . ALA A 1 87 ? -12.650 3.531 12.148 1.00 79.56 87 ALA A CA 1
ATOM 664 C C . ALA A 1 87 ? -12.500 4.352 10.860 1.00 79.56 87 ALA A C 1
ATOM 666 O O . ALA A 1 87 ? -13.072 4.028 9.815 1.00 79.56 87 ALA A O 1
ATOM 667 N N . LYS A 1 88 ? -11.679 5.404 10.930 1.00 87.94 88 LYS A N 1
ATOM 668 C CA . LYS A 1 88 ? -11.211 6.138 9.755 1.00 87.94 88 LYS A CA 1
ATOM 669 C C . LYS A 1 88 ? -9.721 5.900 9.583 1.00 87.94 88 LYS A C 1
ATOM 671 O O . LYS A 1 88 ? -8.958 6.029 10.532 1.00 87.94 88 LYS A O 1
ATOM 676 N N . ILE A 1 89 ? -9.306 5.562 8.372 1.00 91.50 89 ILE A N 1
ATOM 677 C CA . ILE A 1 89 ? -7.904 5.334 8.028 1.00 91.50 89 ILE A CA 1
ATOM 678 C C . ILE A 1 89 ? -7.574 6.191 6.818 1.00 91.50 89 ILE A C 1
ATOM 680 O O . ILE A 1 89 ? -8.351 6.247 5.860 1.00 91.50 89 ILE A O 1
ATOM 684 N N . CYS A 1 90 ? -6.414 6.830 6.854 1.00 95.62 90 CYS A N 1
ATOM 685 C CA . CYS A 1 90 ? -5.812 7.442 5.684 1.00 95.62 90 CYS A CA 1
ATOM 686 C C . CYS A 1 90 ? -4.602 6.631 5.243 1.00 95.62 90 CYS A C 1
ATOM 688 O O . CYS A 1 90 ? -3.785 6.257 6.078 1.00 95.62 90 CYS A O 1
ATOM 690 N N . PHE A 1 91 ? -4.480 6.401 3.941 1.00 97.62 91 PHE A N 1
ATOM 691 C CA . PHE A 1 91 ? -3.268 5.899 3.309 1.00 97.62 91 PHE A CA 1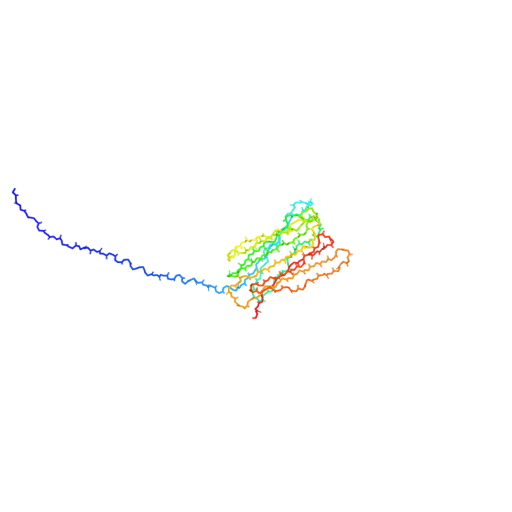
ATOM 692 C C . PHE A 1 91 ? -2.633 7.017 2.497 1.00 97.62 91 PHE A C 1
ATOM 694 O O . PHE A 1 91 ? -3.327 7.737 1.782 1.00 97.62 91 PHE A O 1
ATOM 701 N N . GLU A 1 92 ? -1.313 7.137 2.583 1.00 98.12 92 GLU A N 1
ATOM 702 C CA . GLU A 1 92 ? -0.520 8.044 1.763 1.00 98.12 92 GLU A CA 1
ATOM 703 C C . GLU A 1 92 ? 0.617 7.270 1.110 1.00 98.12 92 GLU A C 1
ATOM 705 O O . GLU A 1 92 ? 1.439 6.665 1.793 1.00 98.12 92 GLU A O 1
ATOM 710 N N . HIS A 1 93 ? 0.684 7.317 -0.214 1.00 97.56 93 HIS A N 1
ATOM 711 C CA . HIS A 1 93 ? 1.838 6.856 -0.960 1.00 97.56 93 HIS A CA 1
ATOM 712 C C . HIS A 1 93 ? 2.738 8.046 -1.294 1.00 97.56 93 HIS A C 1
ATOM 714 O O . HIS A 1 93 ? 2.284 9.030 -1.885 1.00 97.56 93 HIS A O 1
ATOM 720 N N . THR A 1 94 ? 4.014 7.958 -0.927 1.00 96.88 94 THR A N 1
ATOM 721 C CA . THR A 1 94 ? 5.030 8.942 -1.307 1.00 96.88 94 THR A CA 1
ATOM 722 C C . THR A 1 94 ? 6.114 8.277 -2.130 1.00 96.88 94 THR A C 1
ATOM 724 O O . THR A 1 94 ? 6.589 7.208 -1.747 1.00 96.88 94 THR A O 1
ATOM 727 N N . ARG A 1 95 ? 6.537 8.931 -3.210 1.00 94.38 95 ARG A N 1
ATOM 728 C CA . ARG A 1 95 ? 7.570 8.434 -4.123 1.00 94.38 95 ARG A CA 1
ATOM 729 C C . ARG A 1 95 ? 8.381 9.580 -4.707 1.00 94.38 95 ARG A C 1
ATOM 731 O O . ARG A 1 95 ? 7.861 10.682 -4.859 1.00 94.38 95 ARG A O 1
ATOM 738 N N . VAL A 1 96 ? 9.635 9.325 -5.051 1.00 93.25 96 VAL A N 1
ATOM 739 C CA . VAL A 1 96 ? 10.520 10.308 -5.681 1.00 93.25 96 VAL A CA 1
ATOM 740 C C . VAL A 1 96 ? 10.657 9.993 -7.166 1.00 93.25 96 VAL A C 1
ATOM 742 O O . VAL A 1 96 ? 11.100 8.916 -7.562 1.00 93.25 96 VAL A O 1
ATOM 745 N N . SER A 1 97 ? 10.260 10.966 -7.976 1.00 87.88 97 SER A N 1
ATOM 746 C CA . SER A 1 97 ? 10.454 11.028 -9.416 1.00 87.88 97 SER A CA 1
ATOM 747 C C . SER A 1 97 ? 11.828 11.587 -9.759 1.00 87.88 97 SER A C 1
ATOM 749 O O . SER A 1 97 ? 12.158 12.672 -9.271 1.00 87.88 97 SER A O 1
ATOM 751 N N . PRO A 1 98 ? 12.581 10.960 -10.676 1.00 80.75 98 PRO A N 1
ATOM 752 C CA . PRO A 1 98 ? 13.754 11.597 -11.267 1.00 80.75 98 PRO A CA 1
ATOM 753 C C . PRO A 1 98 ? 13.425 12.920 -11.980 1.00 80.75 98 PRO A C 1
ATOM 755 O O . PRO A 1 98 ? 14.235 13.839 -11.967 1.00 80.75 98 PRO A O 1
ATOM 758 N N . ALA A 1 99 ? 12.237 13.030 -12.587 1.00 84.56 99 ALA A N 1
ATOM 759 C CA . ALA A 1 99 ? 11.853 14.176 -13.416 1.00 84.56 99 ALA A CA 1
ATOM 760 C C . ALA A 1 99 ? 11.086 15.270 -12.653 1.00 84.56 99 ALA A C 1
ATOM 762 O O . ALA A 1 99 ? 11.162 16.443 -13.001 1.00 84.56 99 ALA A O 1
ATOM 763 N N . SER A 1 100 ? 10.316 14.886 -11.636 1.00 84.94 100 SER A N 1
ATOM 764 C CA . SER A 1 100 ? 9.332 15.756 -10.972 1.00 84.94 100 SER A CA 1
ATOM 765 C C . SER A 1 100 ? 9.487 15.831 -9.449 1.00 84.94 100 SER A C 1
ATOM 767 O O . SER A 1 100 ? 8.663 16.448 -8.779 1.00 84.94 100 SER A O 1
ATOM 769 N N . GLY A 1 101 ? 10.552 15.249 -8.889 1.00 90.69 101 GLY A N 1
ATOM 770 C CA . GLY A 1 101 ? 10.823 15.274 -7.454 1.00 90.69 101 GLY A CA 1
ATOM 771 C C . GLY A 1 101 ? 9.812 14.473 -6.628 1.00 90.69 101 GLY A C 1
ATOM 772 O O . GLY A 1 101 ? 9.311 13.434 -7.059 1.00 90.69 101 GLY A O 1
ATOM 773 N N . LEU A 1 102 ? 9.544 14.920 -5.400 1.00 93.38 102 LEU A N 1
ATOM 774 C CA . LEU A 1 102 ? 8.667 14.210 -4.467 1.00 93.38 102 LEU A CA 1
ATOM 775 C C . LEU A 1 102 ? 7.195 14.304 -4.892 1.00 93.38 102 LEU A C 1
ATOM 777 O O . LEU A 1 102 ? 6.614 15.386 -4.936 1.00 93.38 102 LEU A O 1
ATOM 781 N N . LEU A 1 103 ? 6.568 13.150 -5.093 1.00 93.75 103 LEU A N 1
ATOM 782 C CA . LEU A 1 103 ? 5.141 12.997 -5.347 1.00 93.75 103 LEU A CA 1
ATOM 783 C C . LEU A 1 103 ? 4.460 12.378 -4.125 1.00 93.75 103 LEU A C 1
ATOM 785 O O . LEU A 1 103 ? 5.006 11.478 -3.481 1.00 93.75 103 LEU A O 1
ATOM 789 N N . ARG A 1 104 ? 3.249 12.849 -3.816 1.00 95.56 104 ARG A N 1
ATOM 790 C CA . ARG A 1 104 ? 2.421 12.342 -2.715 1.00 95.56 104 ARG A CA 1
ATOM 791 C C . ARG A 1 104 ? 0.989 12.130 -3.183 1.00 95.56 104 ARG A C 1
ATOM 793 O O . ARG A 1 104 ? 0.412 13.008 -3.818 1.00 95.56 104 ARG A O 1
ATOM 800 N N . ASN A 1 105 ? 0.404 10.995 -2.825 1.00 95.94 105 ASN A N 1
ATOM 801 C CA . ASN A 1 105 ? -1.010 10.712 -3.031 1.00 95.94 105 ASN A CA 1
ATOM 802 C C . ASN A 1 105 ? -1.609 10.192 -1.728 1.00 95.94 105 ASN A C 1
ATOM 804 O O . ASN A 1 105 ? -1.176 9.155 -1.237 1.00 95.94 105 ASN A O 1
ATOM 808 N N . SER A 1 106 ? -2.589 10.906 -1.180 1.00 96.62 106 SER A N 1
ATOM 809 C CA . SER A 1 106 ? -3.240 10.557 0.080 1.00 96.62 106 SER A CA 1
ATOM 810 C C . SER A 1 106 ? -4.746 10.434 -0.098 1.00 96.62 106 SER A C 1
ATOM 812 O O . SER A 1 106 ? -5.374 11.271 -0.754 1.00 96.62 106 SER A O 1
ATOM 814 N N . LYS A 1 107 ? -5.331 9.398 0.505 1.00 97.50 107 LYS A N 1
ATOM 815 C CA . LYS A 1 107 ? -6.779 9.197 0.597 1.00 97.50 107 LYS A CA 1
ATOM 816 C C . LYS A 1 107 ? -7.166 8.740 1.987 1.00 97.50 107 LYS A C 1
ATOM 818 O O . LYS A 1 107 ? -6.440 7.984 2.621 1.00 97.50 107 LYS A O 1
ATOM 823 N N . CYS A 1 108 ? -8.361 9.136 2.401 1.00 95.19 108 CYS A N 1
ATOM 824 C CA . CYS A 1 108 ? -8.942 8.798 3.691 1.00 95.19 108 CYS A CA 1
ATOM 825 C C . CYS A 1 108 ? -10.313 8.166 3.500 1.00 95.19 108 CYS A C 1
ATOM 827 O O . CYS A 1 108 ? -11.119 8.683 2.723 1.00 95.19 108 CYS A O 1
ATOM 829 N N . SER A 1 109 ? -10.600 7.094 4.236 1.00 93.31 109 SER A N 1
ATOM 830 C CA . SER A 1 109 ? -11.948 6.525 4.301 1.00 93.31 109 SER A CA 1
ATOM 831 C C . SER A 1 109 ? -12.917 7.561 4.868 1.00 93.31 109 SER A C 1
ATOM 833 O O . SER A 1 109 ? -12.669 8.113 5.946 1.00 93.31 109 SER A O 1
ATOM 835 N N . ARG A 1 110 ? -14.027 7.818 4.172 1.00 87.31 110 ARG A N 1
ATOM 836 C CA . ARG A 1 110 ? -15.016 8.816 4.611 1.00 87.31 110 ARG A CA 1
ATOM 837 C C . ARG A 1 110 ? -16.055 8.215 5.547 1.00 87.31 110 ARG A C 1
ATOM 839 O O . ARG A 1 110 ? -16.482 8.869 6.497 1.00 87.31 110 ARG A O 1
ATOM 846 N N . SER A 1 111 ? -16.424 6.967 5.291 1.00 85.19 111 SER A N 1
ATOM 847 C CA . SER A 1 111 ? -17.405 6.209 6.060 1.00 85.19 111 SER A CA 1
ATOM 848 C C . SER A 1 111 ? -17.115 4.712 6.002 1.00 85.19 111 SER A C 1
ATOM 850 O O . SER A 1 111 ? -16.267 4.250 5.235 1.00 85.19 111 SER A O 1
ATOM 852 N N . SER A 1 112 ? -17.859 3.942 6.796 1.00 86.44 112 SER A N 1
ATOM 853 C CA . SER A 1 112 ? -17.824 2.483 6.734 1.00 86.44 112 SER A CA 1
ATOM 854 C C . SER A 1 112 ? -18.123 1.981 5.321 1.00 86.44 112 SER A C 1
ATOM 856 O O . SER A 1 112 ? -19.036 2.480 4.663 1.00 86.44 112 SER A O 1
ATOM 858 N N . ASN A 1 113 ? -17.365 0.985 4.873 1.00 88.06 113 ASN A N 1
ATOM 859 C CA . ASN A 1 113 ? -17.419 0.350 3.555 1.00 88.06 113 ASN A CA 1
ATOM 860 C C . ASN A 1 113 ? -17.191 1.269 2.344 1.00 88.06 113 ASN A C 1
ATOM 862 O O . ASN A 1 113 ? -17.272 0.783 1.215 1.00 88.06 113 ASN A O 1
ATOM 866 N N . ASP A 1 114 ? -16.860 2.544 2.555 1.00 92.50 114 ASP A N 1
ATOM 867 C CA . ASP A 1 114 ? -16.472 3.452 1.481 1.00 92.50 114 ASP A CA 1
ATOM 868 C C . ASP A 1 114 ? -15.129 3.020 0.884 1.00 92.50 114 ASP A C 1
ATOM 870 O O . ASP A 1 114 ? -14.171 2.748 1.615 1.00 92.50 114 ASP A O 1
ATOM 874 N N . ILE A 1 115 ? -15.080 2.928 -0.445 1.00 95.81 115 ILE A N 1
ATOM 875 C CA . ILE A 1 115 ? -13.901 2.472 -1.179 1.00 95.81 115 ILE A CA 1
ATOM 876 C C . ILE A 1 115 ? -13.076 3.689 -1.566 1.00 95.81 115 ILE A C 1
ATOM 878 O O . ILE A 1 115 ? -13.542 4.591 -2.256 1.00 95.81 115 ILE A O 1
ATOM 882 N N . GLN A 1 116 ? -11.816 3.672 -1.160 1.00 97.69 116 GLN A N 1
ATOM 883 C CA . GLN A 1 116 ? -10.823 4.679 -1.502 1.00 97.69 116 GLN A CA 1
ATOM 884 C C . GLN A 1 116 ? -9.627 4.001 -2.164 1.00 97.69 116 GLN A C 1
ATOM 886 O O . GLN A 1 116 ? -9.371 2.828 -1.902 1.00 97.69 116 GLN A O 1
ATOM 891 N N . SER A 1 117 ? -8.886 4.714 -3.012 1.00 96.81 117 SER A N 1
ATOM 892 C CA . SER A 1 117 ? -7.700 4.167 -3.681 1.00 96.81 117 SER A CA 1
ATOM 893 C C . SER A 1 117 ? -6.542 5.153 -3.718 1.00 96.81 117 SER A C 1
ATOM 895 O O . SER A 1 117 ? -6.688 6.319 -4.088 1.00 96.81 117 SER A O 1
ATOM 897 N N . VAL A 1 118 ? -5.361 4.671 -3.342 1.00 97.06 118 VAL A N 1
ATOM 898 C CA . VAL A 1 118 ? -4.098 5.385 -3.531 1.00 97.06 118 VAL A CA 1
ATOM 899 C C . VAL A 1 118 ? -3.351 4.774 -4.709 1.00 97.06 118 VAL A C 1
ATOM 901 O O . VAL A 1 118 ? -3.135 3.564 -4.763 1.00 97.06 118 VAL A O 1
ATOM 904 N N . SER A 1 119 ? -2.946 5.627 -5.649 1.00 95.25 119 SER A N 1
ATOM 905 C CA . SER A 1 119 ? -2.090 5.225 -6.767 1.00 95.25 119 SER A CA 1
ATOM 906 C C . SER A 1 119 ? -0.683 4.936 -6.249 1.00 95.25 119 SER A C 1
ATOM 908 O O . SER A 1 119 ? -0.019 5.814 -5.683 1.00 95.25 119 SER A O 1
ATOM 910 N N . LEU A 1 120 ? -0.229 3.711 -6.489 1.00 93.00 120 LEU A N 1
ATOM 911 C CA . LEU A 1 120 ? 1.153 3.285 -6.307 1.00 93.00 120 LEU A CA 1
ATOM 912 C C . LEU A 1 120 ? 2.015 3.666 -7.520 1.00 93.00 120 LEU A C 1
ATOM 914 O O . LEU A 1 120 ? 3.186 3.981 -7.346 1.00 93.00 120 LEU A O 1
ATOM 918 N N . GLY A 1 121 ? 1.403 3.882 -8.688 1.00 89.31 121 GLY A N 1
ATOM 919 C CA . GLY A 1 121 ? 2.065 4.395 -9.894 1.00 89.31 121 GLY A CA 1
ATOM 920 C C . GLY A 1 121 ? 2.467 3.280 -10.848 1.00 89.31 121 GLY A C 1
ATOM 921 O O . GLY A 1 121 ? 1.841 2.227 -10.858 1.00 89.31 121 GLY A O 1
ATOM 922 N N . ASP A 1 122 ? 3.504 3.524 -11.637 1.00 88.94 122 ASP A N 1
ATOM 923 C CA . ASP A 1 122 ? 4.023 2.582 -12.635 1.00 88.94 122 ASP A CA 1
ATOM 924 C C . ASP A 1 122 ? 5.459 2.187 -12.291 1.00 88.94 122 ASP A C 1
ATOM 926 O O . ASP A 1 122 ? 6.140 2.953 -11.622 1.00 88.94 122 ASP A O 1
ATOM 930 N N . ASP A 1 123 ? 5.975 1.082 -12.821 1.00 86.00 123 ASP A N 1
ATOM 931 C CA . ASP A 1 123 ? 7.384 0.696 -12.644 1.00 86.00 123 ASP A CA 1
ATOM 932 C C . ASP A 1 123 ? 8.303 1.501 -13.583 1.00 86.00 123 ASP A C 1
ATOM 934 O O . ASP A 1 123 ? 8.992 0.967 -14.455 1.00 86.00 123 ASP A O 1
ATOM 938 N N . THR A 1 124 ? 8.288 2.825 -13.449 1.00 84.06 124 THR A N 1
ATOM 939 C CA . THR A 1 124 ? 9.063 3.757 -14.286 1.00 84.06 124 THR A CA 1
ATOM 940 C C . THR A 1 124 ? 10.342 4.236 -13.603 1.00 84.06 124 THR A C 1
ATOM 942 O O . THR A 1 124 ? 10.938 5.228 -14.021 1.00 84.06 124 THR A O 1
ATOM 945 N N . GLY A 1 125 ? 10.775 3.548 -12.544 1.00 86.12 125 GLY A N 1
ATOM 946 C CA . GLY A 1 125 ? 12.003 3.867 -11.820 1.00 86.12 125 GLY A CA 1
ATOM 947 C C . GLY A 1 125 ? 11.802 4.831 -10.652 1.00 86.12 125 GLY A C 1
ATOM 948 O O . GLY A 1 125 ? 12.707 5.622 -10.368 1.00 86.12 125 GLY A O 1
ATOM 949 N N . TRP A 1 126 ? 10.648 4.798 -9.971 1.00 89.19 126 TRP A N 1
ATOM 950 C CA . TRP A 1 126 ? 10.450 5.587 -8.758 1.00 89.19 126 TRP A CA 1
ATOM 951 C C . TRP A 1 126 ? 11.450 5.185 -7.675 1.00 89.19 126 TRP A C 1
ATOM 953 O O . TRP A 1 126 ? 11.855 4.025 -7.542 1.00 89.19 126 TRP A O 1
ATOM 963 N N . LYS A 1 127 ? 11.843 6.174 -6.876 1.00 91.19 127 LYS A N 1
ATOM 964 C CA . LYS A 1 127 ? 12.761 6.014 -5.750 1.00 91.19 127 LYS A CA 1
ATOM 965 C C . LYS A 1 127 ? 12.058 6.284 -4.434 1.00 91.19 127 LYS A C 1
ATOM 967 O O . LYS A 1 127 ? 11.068 7.014 -4.379 1.00 91.19 127 LYS A O 1
ATOM 972 N N . GLU A 1 128 ? 12.591 5.702 -3.370 1.00 91.69 128 GLU A N 1
ATOM 973 C CA . GLU A 1 128 ? 12.144 5.919 -1.998 1.00 91.69 128 GLU A CA 1
ATOM 974 C C . GLU A 1 128 ? 10.634 5.749 -1.758 1.00 91.69 128 GLU A C 1
ATOM 976 O O . GLU A 1 128 ? 10.022 6.499 -0.987 1.00 91.69 128 GLU A O 1
ATOM 981 N N . GLN A 1 129 ? 10.008 4.764 -2.396 1.00 94.00 129 GLN A N 1
ATOM 982 C CA . GLN A 1 129 ? 8.575 4.550 -2.253 1.00 94.00 129 GLN A CA 1
ATOM 983 C C . GLN A 1 129 ? 8.225 4.119 -0.834 1.00 94.00 129 GLN A C 1
ATOM 985 O O . GLN A 1 129 ? 8.808 3.185 -0.269 1.00 94.00 129 GLN A O 1
ATOM 990 N N . LYS A 1 130 ? 7.254 4.815 -0.248 1.00 96.06 130 LYS A N 1
ATOM 991 C CA . LYS A 1 130 ? 6.797 4.623 1.128 1.00 96.06 130 LYS A CA 1
ATOM 992 C C . LYS A 1 130 ? 5.277 4.644 1.145 1.00 96.06 130 LYS A C 1
ATOM 994 O O . LYS A 1 130 ? 4.665 5.548 0.576 1.00 96.06 130 LYS A O 1
ATOM 999 N N . LEU A 1 131 ? 4.680 3.676 1.833 1.00 97.62 131 LEU A N 1
ATOM 1000 C CA . LEU A 1 131 ? 3.258 3.686 2.155 1.00 97.62 131 LEU A CA 1
ATOM 1001 C C . LEU A 1 131 ? 3.115 4.050 3.630 1.00 97.62 131 LEU A C 1
ATOM 1003 O O . LEU A 1 131 ? 3.510 3.289 4.517 1.00 97.62 131 LEU A O 1
ATOM 1007 N N . SER A 1 132 ? 2.573 5.231 3.885 1.00 97.69 132 SER A N 1
ATOM 1008 C CA . SER A 1 132 ? 2.186 5.669 5.216 1.00 97.69 132 SER A CA 1
ATOM 1009 C C . SER A 1 132 ? 0.709 5.410 5.457 1.00 97.69 132 SER A C 1
ATOM 1011 O O . SER A 1 132 ? -0.100 5.419 4.527 1.00 97.69 132 SER A O 1
ATOM 1013 N N . PHE A 1 133 ? 0.351 5.229 6.720 1.00 96.50 133 PHE A N 1
ATOM 1014 C CA . PHE A 1 133 ? -1.037 5.144 7.132 1.00 96.50 133 PHE A CA 1
ATOM 1015 C C . PHE A 1 133 ? -1.249 5.811 8.489 1.00 96.50 133 PHE A C 1
ATOM 1017 O O . PHE A 1 133 ? -0.369 5.788 9.351 1.00 96.50 133 PHE A O 1
ATOM 1024 N N . THR A 1 134 ? -2.417 6.424 8.649 1.00 94.69 134 THR A N 1
ATOM 1025 C CA . THR A 1 134 ? -2.823 7.137 9.864 1.00 94.69 134 THR A CA 1
ATOM 1026 C C . THR A 1 134 ? -4.217 6.697 10.262 1.00 94.69 134 THR A C 1
ATOM 1028 O O . THR A 1 134 ? -5.092 6.565 9.401 1.00 94.69 134 THR A O 1
ATOM 1031 N N . ILE A 1 135 ? -4.426 6.469 11.556 1.00 89.88 135 ILE A N 1
ATOM 1032 C CA . ILE A 1 135 ? -5.694 5.984 12.094 1.00 89.88 135 ILE A CA 1
ATOM 1033 C C . ILE A 1 135 ? -6.372 7.090 12.896 1.00 89.88 135 ILE A C 1
ATOM 1035 O O . ILE A 1 135 ? -5.804 7.653 13.821 1.00 89.88 135 ILE A O 1
ATOM 1039 N N . TYR A 1 136 ? -7.625 7.351 12.559 1.00 84.31 136 TYR A N 1
ATOM 1040 C CA . TYR A 1 136 ? -8.502 8.336 13.177 1.00 84.31 136 TYR A CA 1
ATOM 1041 C C . TYR A 1 136 ? -9.748 7.607 13.708 1.00 84.31 136 TYR A C 1
ATOM 1043 O O . TYR A 1 136 ? -10.863 7.805 13.222 1.00 84.31 136 TYR A O 1
ATOM 1051 N N . THR A 1 137 ? -9.560 6.655 14.623 1.00 70.50 137 THR A N 1
ATOM 1052 C CA . THR A 1 137 ? -10.660 5.852 15.188 1.00 70.50 137 THR A CA 1
ATOM 1053 C C . THR A 1 137 ? -11.139 6.486 16.492 1.00 70.50 137 THR A C 1
ATOM 1055 O O . THR A 1 137 ? -10.308 6.725 17.349 1.00 70.50 137 THR A O 1
ATOM 1058 N N . PRO A 1 138 ? -12.449 6.679 16.718 1.00 53.59 138 PRO A N 1
ATOM 1059 C CA . PRO A 1 138 ? -12.961 7.227 17.981 1.00 53.59 138 PRO A CA 1
ATOM 1060 C C . PRO A 1 138 ? -12.998 6.210 19.139 1.00 53.59 138 PRO A C 1
ATOM 1062 O O . PRO A 1 138 ? -13.469 6.533 20.226 1.00 53.59 138 PRO A O 1
ATOM 1065 N N . ARG A 1 139 ? -12.591 4.956 18.900 1.00 60.84 139 ARG A N 1
ATOM 1066 C CA . ARG A 1 139 ? -12.599 3.869 19.884 1.00 60.84 139 ARG A CA 1
ATOM 1067 C C . ARG A 1 139 ? -11.169 3.517 20.256 1.00 60.84 139 ARG A C 1
ATOM 1069 O O . ARG A 1 139 ? -10.457 2.867 19.486 1.00 60.84 139 ARG A O 1
ATOM 1076 N N . GLU A 1 140 ? -10.799 3.936 21.457 1.00 62.62 140 GLU A N 1
ATOM 1077 C CA . GLU A 1 140 ? -9.635 3.458 22.192 1.00 62.62 140 GLU A CA 1
ATOM 1078 C C . GLU A 1 140 ? -9.604 1.912 22.136 1.00 62.62 140 GLU A C 1
ATOM 1080 O O . GLU A 1 140 ? -10.654 1.267 22.089 1.00 62.62 140 GLU A O 1
ATOM 1085 N N . ASN A 1 141 ? -8.405 1.318 22.115 1.00 78.62 141 ASN A N 1
ATOM 1086 C CA . ASN A 1 141 ? -8.120 -0.135 22.177 1.00 78.62 141 ASN A CA 1
ATOM 1087 C C . ASN A 1 141 ? -7.814 -0.881 20.871 1.00 78.62 141 ASN A C 1
ATOM 1089 O O . ASN A 1 141 ? -7.572 -2.081 20.942 1.00 78.62 141 ASN A O 1
ATOM 1093 N N . TYR A 1 142 ? -7.740 -0.233 19.704 1.00 84.56 142 TYR A N 1
ATOM 1094 C CA . TYR A 1 142 ? -7.232 -0.905 18.496 1.00 84.56 142 TYR A CA 1
ATOM 1095 C C . TYR A 1 142 ? -5.996 -0.223 17.918 1.00 84.56 142 TYR A C 1
ATOM 1097 O O . TYR A 1 142 ? -5.814 0.989 18.042 1.00 84.56 142 TYR A O 1
ATOM 1105 N N . GLU A 1 143 ? -5.161 -1.022 17.268 1.00 90.88 143 GLU A N 1
ATOM 1106 C CA . GLU A 1 143 ? -4.092 -0.582 16.377 1.00 90.88 143 GLU A CA 1
ATOM 1107 C C . GLU A 1 143 ? -4.152 -1.385 15.074 1.00 90.88 143 GLU A C 1
ATOM 1109 O O . GLU A 1 143 ? -4.622 -2.529 15.036 1.00 90.88 143 GLU A O 1
ATOM 1114 N N . ILE A 1 144 ? -3.668 -0.787 13.991 1.00 92.56 144 ILE A N 1
ATOM 1115 C CA . ILE A 1 144 ? -3.549 -1.464 12.701 1.00 92.56 144 ILE A CA 1
ATOM 1116 C C . ILE A 1 144 ? -2.081 -1.592 12.389 1.00 92.56 144 ILE A C 1
ATOM 1118 O O . ILE A 1 144 ? -1.342 -0.611 12.404 1.00 92.56 144 ILE A O 1
ATOM 1122 N N . CYS A 1 145 ? -1.678 -2.814 12.078 1.00 95.12 145 CYS A N 1
ATOM 1123 C CA . CYS A 1 145 ? -0.314 -3.128 11.731 1.00 95.12 145 CYS A CA 1
ATOM 1124 C C . CYS A 1 145 ? -0.218 -3.530 10.271 1.00 95.12 145 CYS A C 1
ATOM 1126 O O . CYS A 1 145 ? -0.977 -4.386 9.816 1.00 95.12 145 CYS A O 1
ATOM 1128 N N . LEU A 1 146 ? 0.753 -2.968 9.562 1.00 97.25 146 LEU A N 1
ATOM 1129 C CA . LEU A 1 146 ? 1.123 -3.354 8.210 1.00 97.25 146 LEU A CA 1
ATOM 1130 C C . LEU A 1 146 ? 2.533 -3.935 8.193 1.00 97.25 146 LEU A C 1
ATOM 1132 O O . LEU A 1 146 ? 3.414 -3.544 8.958 1.00 97.25 146 LEU A O 1
ATOM 1136 N N . GLN A 1 147 ? 2.742 -4.866 7.277 1.00 97.00 147 GLN A N 1
ATOM 1137 C CA . GLN A 1 147 ? 4.025 -5.480 7.000 1.00 97.00 147 GLN A CA 1
ATOM 1138 C C . GLN A 1 147 ? 4.201 -5.598 5.493 1.00 97.00 147 GLN A C 1
ATOM 1140 O O . GLN A 1 147 ? 3.314 -6.082 4.788 1.00 97.00 147 GLN A O 1
ATOM 1145 N N . HIS A 1 148 ? 5.377 -5.210 5.015 1.00 97.31 148 HIS A N 1
ATOM 1146 C CA . HIS A 1 148 ? 5.790 -5.402 3.638 1.00 97.31 148 HIS A CA 1
ATOM 1147 C C . HIS A 1 148 ? 6.957 -6.387 3.581 1.00 97.31 148 HIS A C 1
ATOM 1149 O O . HIS A 1 148 ? 7.895 -6.330 4.384 1.00 97.31 148 HIS A O 1
ATOM 1155 N N . ARG A 1 149 ? 6.899 -7.307 2.621 1.00 95.94 149 ARG A N 1
ATOM 1156 C CA . ARG A 1 149 ? 8.022 -8.176 2.277 1.00 95.94 149 ARG A CA 1
ATOM 1157 C C . ARG A 1 149 ? 8.268 -8.140 0.780 1.00 95.94 149 ARG A C 1
ATOM 1159 O O . ARG A 1 149 ? 7.332 -8.028 -0.003 1.00 95.94 149 ARG A O 1
ATOM 1166 N N . ARG A 1 150 ? 9.523 -8.334 0.406 1.00 94.06 150 ARG A N 1
ATOM 1167 C CA . ARG A 1 150 ? 9.974 -8.388 -0.984 1.00 94.06 150 ARG A CA 1
ATOM 1168 C C . ARG A 1 150 ? 11.200 -9.270 -1.104 1.00 94.06 150 ARG A C 1
ATOM 1170 O O . ARG A 1 150 ? 11.933 -9.456 -0.130 1.00 94.06 150 ARG A O 1
ATOM 1177 N N . ARG A 1 151 ? 11.439 -9.801 -2.295 1.00 94.00 151 ARG A N 1
ATOM 1178 C CA . ARG A 1 151 ? 12.609 -10.615 -2.612 1.00 94.00 151 ARG A CA 1
ATOM 1179 C C . ARG A 1 151 ? 13.484 -9.886 -3.623 1.00 94.00 151 ARG A C 1
ATOM 1181 O O . ARG A 1 151 ? 12.986 -9.403 -4.627 1.00 94.00 151 ARG A O 1
ATOM 1188 N N . SER A 1 152 ? 14.784 -9.802 -3.376 1.00 90.75 152 SER A N 1
ATOM 1189 C CA . SER A 1 152 ? 15.736 -9.310 -4.375 1.00 90.75 152 SER A CA 1
ATOM 1190 C C . SER A 1 152 ? 15.781 -10.280 -5.557 1.00 90.75 152 SER A C 1
ATOM 1192 O O . SER A 1 152 ? 15.987 -11.476 -5.364 1.00 90.75 152 SER A O 1
ATOM 1194 N N . GLY A 1 153 ? 15.614 -9.774 -6.776 1.00 87.75 153 GLY A N 1
ATOM 1195 C CA . GLY A 1 153 ? 15.693 -10.566 -8.001 1.00 87.75 153 GLY A CA 1
ATOM 1196 C C . GLY A 1 153 ? 17.107 -11.046 -8.324 1.00 87.75 153 GLY A C 1
ATOM 1197 O O . GLY A 1 153 ? 17.258 -12.117 -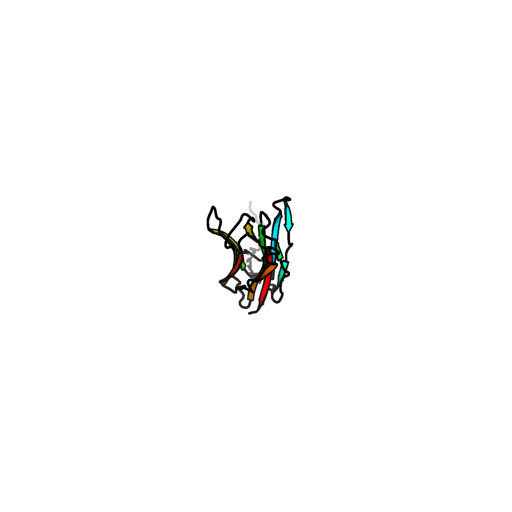8.898 1.00 87.75 153 GLY A O 1
ATOM 1198 N N . SER A 1 154 ? 18.139 -10.295 -7.928 1.00 89.75 154 SER A N 1
ATOM 1199 C CA . SER A 1 154 ? 19.540 -10.655 -8.186 1.00 89.75 154 SER A CA 1
ATOM 1200 C C . SER A 1 154 ? 20.104 -11.650 -7.175 1.00 89.75 154 SER A C 1
ATOM 1202 O O . SER A 1 154 ? 20.888 -12.518 -7.540 1.00 89.75 154 SER A O 1
ATOM 1204 N N . THR A 1 155 ? 19.719 -11.533 -5.903 1.00 91.94 155 THR A N 1
ATOM 1205 C CA . THR A 1 155 ? 20.298 -12.349 -4.817 1.00 91.94 155 THR A CA 1
ATOM 1206 C C . THR A 1 155 ? 19.329 -13.371 -4.232 1.00 91.94 155 THR A C 1
ATOM 1208 O O . THR A 1 155 ? 19.729 -14.202 -3.424 1.00 91.94 155 THR A O 1
ATOM 1211 N N . GLY A 1 156 ? 18.034 -13.280 -4.546 1.00 91.12 156 GLY A N 1
ATOM 1212 C CA . GLY A 1 156 ? 16.988 -14.073 -3.894 1.00 91.12 156 GLY A CA 1
ATOM 1213 C C . GLY A 1 156 ? 16.739 -13.700 -2.426 1.00 91.12 156 GLY A C 1
ATOM 1214 O O . GLY A 1 156 ? 15.853 -14.275 -1.792 1.00 91.12 156 GLY A O 1
ATOM 1215 N N . LYS A 1 157 ? 17.479 -12.731 -1.864 1.00 92.81 157 LYS A N 1
ATOM 1216 C CA . LYS A 1 157 ? 17.358 -12.321 -0.461 1.00 92.81 157 LYS A CA 1
ATOM 1217 C C . LYS A 1 157 ? 15.975 -11.744 -0.186 1.00 92.81 157 LYS A C 1
ATOM 1219 O O . LYS A 1 157 ? 15.546 -10.798 -0.847 1.00 92.81 157 LYS A O 1
ATOM 1224 N N . VAL A 1 158 ? 15.299 -12.274 0.829 1.00 92.44 158 VAL A N 1
ATOM 1225 C CA . VAL A 1 158 ? 14.026 -11.732 1.313 1.00 92.44 158 VAL A CA 1
ATOM 1226 C C . VAL A 1 158 ? 14.297 -10.614 2.314 1.00 92.44 158 VAL A C 1
ATOM 1228 O O . VAL A 1 158 ? 15.067 -10.780 3.258 1.00 92.44 158 VAL A O 1
ATOM 1231 N N . ILE A 1 159 ? 13.645 -9.476 2.107 1.00 92.12 159 ILE A N 1
ATOM 1232 C CA . ILE A 1 159 ? 13.634 -8.338 3.021 1.00 92.12 159 ILE A CA 1
ATOM 1233 C C . ILE A 1 159 ? 12.213 -8.170 3.541 1.00 92.12 159 ILE A C 1
ATOM 1235 O O . ILE A 1 159 ? 11.247 -8.252 2.783 1.00 92.12 159 ILE A O 1
ATOM 1239 N N . ASN A 1 160 ? 12.098 -7.930 4.841 1.00 93.00 160 ASN A N 1
ATOM 1240 C CA . ASN A 1 160 ? 10.839 -7.720 5.532 1.00 93.00 160 ASN A CA 1
ATOM 1241 C C . ASN A 1 160 ? 10.957 -6.449 6.377 1.00 93.00 160 ASN A C 1
ATOM 1243 O O . ASN A 1 160 ? 11.958 -6.265 7.065 1.00 93.00 160 ASN A O 1
ATOM 1247 N N . THR A 1 161 ? 9.955 -5.575 6.324 1.00 91.88 161 THR A N 1
ATOM 1248 C CA . THR A 1 161 ? 9.950 -4.310 7.077 1.00 91.88 161 THR A CA 1
ATOM 1249 C C . THR A 1 161 ? 9.717 -4.485 8.578 1.00 91.88 161 THR A C 1
ATOM 1251 O O . THR A 1 161 ? 9.795 -3.511 9.324 1.00 91.88 161 THR A O 1
ATOM 1254 N N . GLY A 1 162 ? 9.371 -5.696 9.019 1.00 95.25 162 GLY A N 1
ATOM 1255 C CA . GLY A 1 162 ? 8.703 -5.918 10.295 1.00 95.25 162 GLY A CA 1
ATOM 1256 C C . GLY A 1 162 ? 7.268 -5.385 10.274 1.00 95.25 162 GLY A C 1
ATOM 1257 O O . GLY A 1 162 ? 6.803 -4.835 9.270 1.00 95.25 162 GLY A O 1
ATOM 1258 N N . TRP A 1 163 ? 6.567 -5.569 11.391 1.00 96.19 163 TRP A N 1
ATOM 1259 C CA . TRP A 1 163 ? 5.269 -4.941 11.617 1.00 96.19 163 TRP A CA 1
ATOM 1260 C C . TRP A 1 163 ? 5.468 -3.476 12.000 1.00 96.19 163 TRP A C 1
ATOM 1262 O O . TRP A 1 163 ? 6.233 -3.168 12.914 1.00 96.19 163 TRP A O 1
ATOM 1272 N N . LYS A 1 164 ? 4.770 -2.584 11.302 1.00 97.06 164 LYS A N 1
ATOM 1273 C CA . LYS A 1 164 ? 4.600 -1.178 11.671 1.00 97.06 164 LYS A CA 1
ATOM 1274 C C . LYS A 1 164 ? 3.161 -0.988 12.084 1.00 97.06 164 LYS A C 1
ATOM 1276 O O . LYS A 1 164 ? 2.291 -1.401 11.325 1.00 97.06 164 LYS A O 1
ATOM 1281 N N . CYS A 1 165 ? 2.924 -0.441 13.269 1.00 94.62 165 CYS A N 1
ATOM 1282 C CA . CYS A 1 165 ? 1.608 -0.403 13.890 1.00 94.62 165 CYS A CA 1
ATOM 1283 C C . CYS A 1 165 ? 1.260 1.017 14.300 1.00 94.62 165 CYS A C 1
ATOM 1285 O O . CYS A 1 165 ? 1.990 1.614 15.082 1.00 94.62 165 CYS A O 1
ATOM 1287 N N . ALA A 1 166 ? 0.176 1.548 13.745 1.00 92.75 166 ALA A N 1
ATOM 1288 C CA . ALA A 1 166 ? -0.354 2.839 14.150 1.00 92.75 166 ALA A CA 1
ATOM 1289 C C . ALA A 1 166 ? -1.549 2.617 15.068 1.00 92.75 166 ALA A C 1
ATOM 1291 O O . ALA A 1 166 ? -2.328 1.678 14.869 1.00 92.75 166 ALA A O 1
ATOM 1292 N N . SER A 1 167 ? -1.711 3.508 16.034 1.00 89.88 167 SER A N 1
ATOM 1293 C CA . SER A 1 167 ? -2.922 3.650 16.818 1.00 89.88 167 SER A CA 1
ATOM 1294 C C . SER A 1 167 ? -3.560 5.023 16.580 1.00 89.88 167 SER A C 1
ATOM 1296 O O . SER A 1 167 ? -3.288 5.667 15.568 1.00 89.88 167 SER A O 1
ATOM 1298 N N . GLU A 1 168 ? -4.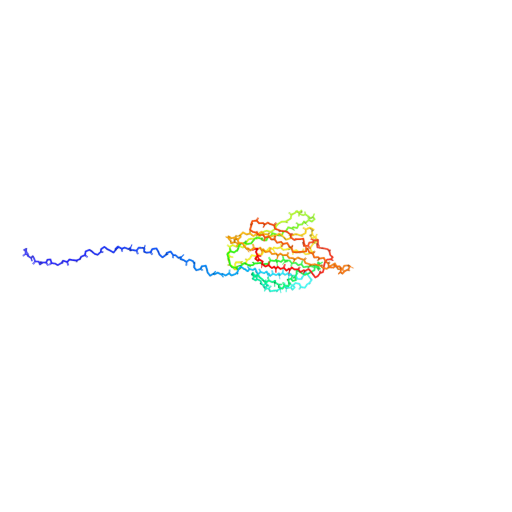491 5.431 17.435 1.00 88.12 168 GLU A N 1
ATOM 1299 C CA . GLU A 1 168 ? -5.244 6.670 17.246 1.00 88.12 168 GLU A CA 1
ATOM 1300 C C . GLU A 1 168 ? -4.320 7.894 17.155 1.00 88.12 168 GLU A C 1
ATOM 1302 O O . GLU A 1 168 ? -3.483 8.106 18.025 1.00 88.12 168 GLU A O 1
ATOM 1307 N N . TRP A 1 169 ? -4.488 8.688 16.095 1.00 85.62 169 TRP A N 1
ATOM 1308 C CA . TRP A 1 169 ? -3.670 9.855 15.736 1.00 85.62 169 TRP A CA 1
ATOM 1309 C C . TRP A 1 169 ? -2.216 9.548 15.354 1.00 85.62 169 TRP A C 1
ATOM 1311 O O . TRP A 1 169 ? -1.509 10.452 14.902 1.00 85.62 169 TRP A O 1
ATOM 1321 N N . ASP A 1 170 ? -1.790 8.286 15.423 1.00 88.75 170 ASP A N 1
ATOM 1322 C CA . ASP A 1 170 ? -0.449 7.886 15.022 1.00 88.75 170 ASP A CA 1
ATOM 1323 C C . ASP A 1 170 ? -0.344 7.736 13.509 1.00 88.75 170 ASP A C 1
ATOM 1325 O O . ASP A 1 170 ? -1.243 7.233 12.822 1.00 88.75 170 ASP A O 1
ATOM 1329 N N . ARG A 1 171 ? 0.819 8.123 12.988 1.00 93.44 171 ARG A N 1
ATOM 1330 C CA . ARG A 1 171 ? 1.219 7.860 11.611 1.00 93.44 171 ARG A CA 1
ATOM 1331 C C . ARG A 1 171 ? 2.375 6.881 11.600 1.00 93.44 171 ARG A C 1
ATOM 1333 O O . ARG A 1 171 ? 3.447 7.179 12.112 1.00 93.44 171 ARG A O 1
ATOM 1340 N N . GLU A 1 172 ? 2.189 5.784 10.884 1.00 96.81 172 GLU A N 1
ATOM 1341 C CA . GLU A 1 172 ? 3.253 4.831 10.601 1.00 96.81 172 GLU A CA 1
ATOM 1342 C C . GLU A 1 172 ? 3.605 4.800 9.125 1.00 96.81 172 GLU A C 1
ATOM 1344 O O . GLU A 1 172 ? 2.841 5.245 8.265 1.00 96.81 172 GLU A O 1
ATOM 1349 N N . THR A 1 173 ? 4.805 4.304 8.826 1.00 96.75 173 THR A N 1
ATOM 1350 C CA . THR A 1 173 ? 5.316 4.225 7.455 1.00 96.75 173 THR A CA 1
ATOM 1351 C C . THR A 1 173 ? 6.062 2.923 7.214 1.00 96.75 173 THR A C 1
ATOM 1353 O O . THR A 1 173 ? 6.983 2.567 7.949 1.00 96.75 173 THR A O 1
ATOM 1356 N N . ILE A 1 174 ? 5.703 2.241 6.129 1.00 96.31 174 ILE A N 1
ATOM 1357 C CA . ILE A 1 174 ? 6.440 1.092 5.605 1.00 96.31 174 ILE A CA 1
ATOM 1358 C C . ILE A 1 174 ? 7.195 1.481 4.334 1.00 96.31 174 ILE A C 1
ATOM 1360 O O . ILE A 1 174 ? 6.687 2.206 3.476 1.00 96.31 174 ILE A O 1
ATOM 1364 N N . TYR A 1 175 ? 8.423 0.981 4.215 1.00 93.31 175 TYR A N 1
ATOM 1365 C CA . TYR A 1 175 ? 9.235 1.169 3.020 1.00 93.31 175 TYR A CA 1
ATOM 1366 C C . TYR A 1 175 ? 8.859 0.133 1.958 1.00 93.31 175 TYR A C 1
ATOM 1368 O O . TYR A 1 175 ? 8.978 -1.076 2.190 1.00 93.31 175 TYR A O 1
ATOM 1376 N N . LEU A 1 176 ? 8.410 0.608 0.797 1.00 91.62 176 LEU A N 1
ATOM 1377 C CA . LEU A 1 176 ? 8.118 -0.238 -0.356 1.00 91.62 176 LEU A CA 1
ATOM 1378 C C . LEU A 1 176 ? 9.392 -0.478 -1.163 1.00 91.62 176 LEU A C 1
ATOM 1380 O O . LEU A 1 176 ? 9.756 -1.629 -1.399 1.00 91.62 176 LEU A O 1
ATOM 1384 N N . GLY A 1 177 ? 10.163 0.570 -1.453 1.00 88.00 177 GLY A N 1
ATOM 1385 C CA . GLY A 1 177 ? 11.402 0.417 -2.204 1.00 88.00 177 GLY A CA 1
ATOM 1386 C C . GLY A 1 177 ? 11.668 1.423 -3.289 1.00 88.00 177 GLY A C 1
ATOM 1387 O O . GLY A 1 177 ? 10.906 2.349 -3.511 1.00 88.00 177 GLY A O 1
ATOM 1388 N N . ASP A 1 178 ? 12.744 1.154 -4.008 1.00 89.31 178 ASP A N 1
ATOM 1389 C CA . ASP A 1 178 ? 12.934 1.677 -5.354 1.00 89.31 178 ASP A CA 1
ATOM 1390 C C . ASP A 1 178 ? 12.368 0.667 -6.355 1.00 89.31 178 ASP A C 1
ATOM 1392 O O . ASP A 1 178 ? 12.491 -0.532 -6.096 1.00 89.31 178 ASP A O 1
ATOM 1396 N N . ASP A 1 179 ? 11.858 1.128 -7.499 1.00 83.12 179 ASP A N 1
ATOM 1397 C CA . ASP A 1 179 ? 11.407 0.285 -8.627 1.00 83.12 179 ASP A CA 1
ATOM 1398 C C . ASP A 1 179 ? 12.584 -0.328 -9.392 1.00 83.12 179 ASP A C 1
ATOM 1400 O O . ASP A 1 179 ? 12.770 -0.120 -10.593 1.00 83.12 179 ASP A O 1
ATOM 1404 N N . THR A 1 180 ? 13.472 -1.019 -8.691 1.00 84.38 180 THR A N 1
ATOM 1405 C CA . THR A 1 180 ? 14.598 -1.690 -9.326 1.00 84.38 180 THR A CA 1
ATOM 1406 C C . THR A 1 180 ? 14.955 -2.963 -8.578 1.00 84.38 180 THR A C 1
ATOM 1408 O O . THR A 1 180 ? 15.559 -2.923 -7.502 1.00 84.38 180 THR A O 1
ATOM 1411 N N . GLY A 1 181 ? 14.691 -4.098 -9.226 1.00 84.06 181 GLY A N 1
ATOM 1412 C CA . GLY A 1 181 ? 15.267 -5.388 -8.864 1.00 84.06 181 GLY A CA 1
ATOM 1413 C C . GLY A 1 181 ? 14.535 -6.151 -7.763 1.00 84.06 181 GLY A C 1
ATOM 1414 O O . GLY A 1 181 ? 15.122 -7.086 -7.211 1.00 84.06 181 GLY A O 1
ATOM 1415 N N . TRP A 1 182 ? 13.286 -5.813 -7.444 1.00 90.06 182 TRP A N 1
ATOM 1416 C CA . TRP A 1 182 ? 12.440 -6.574 -6.529 1.00 90.06 182 TRP A CA 1
ATOM 1417 C C . TRP A 1 182 ? 11.499 -7.528 -7.263 1.00 90.06 182 TRP A C 1
ATOM 1419 O O . TRP A 1 182 ? 11.041 -7.293 -8.378 1.00 90.06 182 TRP A O 1
ATOM 1429 N N . ARG A 1 183 ? 11.235 -8.648 -6.597 1.00 88.25 183 ARG A N 1
ATOM 1430 C CA . ARG A 1 183 ? 10.313 -9.724 -6.953 1.00 88.25 183 ARG A CA 1
ATOM 1431 C C . ARG A 1 183 ? 9.432 -10.022 -5.748 1.00 88.25 183 ARG A C 1
ATOM 1433 O O . ARG A 1 183 ? 9.820 -9.731 -4.612 1.00 88.25 183 ARG A O 1
ATOM 1440 N N . ASP A 1 184 ? 8.291 -10.660 -5.982 1.00 90.94 184 ASP A N 1
ATOM 1441 C CA . ASP A 1 184 ? 7.389 -11.144 -4.931 1.00 90.94 184 ASP A CA 1
ATOM 1442 C C . ASP A 1 184 ? 7.116 -10.085 -3.848 1.00 90.94 184 ASP A C 1
ATOM 1444 O O . ASP A 1 184 ? 7.232 -10.345 -2.642 1.00 90.94 184 ASP A O 1
ATOM 1448 N N . GLN A 1 185 ? 6.790 -8.865 -4.267 1.00 94.75 185 GLN A N 1
ATOM 1449 C CA . GLN A 1 185 ? 6.400 -7.799 -3.356 1.00 94.75 185 GLN A CA 1
ATOM 1450 C C . GLN A 1 185 ? 5.027 -8.132 -2.787 1.00 94.75 185 GLN A C 1
ATOM 1452 O O . GLN A 1 185 ? 4.089 -8.431 -3.529 1.00 94.75 185 GLN A O 1
ATOM 1457 N N . ASN A 1 186 ? 4.906 -8.153 -1.463 1.00 96.75 186 ASN A N 1
ATOM 1458 C CA . ASN A 1 186 ? 3.669 -8.527 -0.798 1.00 96.75 186 ASN A CA 1
ATOM 1459 C C . ASN A 1 186 ? 3.406 -7.668 0.433 1.00 96.75 186 ASN A C 1
ATOM 1461 O O . ASN A 1 186 ? 4.283 -7.489 1.282 1.00 96.75 186 ASN A O 1
ATOM 1465 N N . LEU A 1 187 ? 2.156 -7.242 0.572 1.00 97.62 187 LEU A N 1
ATOM 1466 C CA . LEU A 1 187 ? 1.641 -6.542 1.737 1.00 97.62 187 LEU A CA 1
ATOM 1467 C C . LEU A 1 187 ? 0.799 -7.488 2.598 1.00 97.62 187 LEU A C 1
ATOM 1469 O O . LEU A 1 187 ? 0.076 -8.341 2.085 1.00 97.62 187 LEU A O 1
ATOM 1473 N N . ARG A 1 188 ? 0.870 -7.331 3.914 1.00 97.38 188 ARG A N 1
ATOM 1474 C CA . ARG A 1 188 ? -0.024 -7.982 4.874 1.00 97.38 188 ARG A CA 1
ATOM 1475 C C . ARG A 1 188 ? -0.377 -6.994 5.968 1.00 97.38 188 ARG A C 1
ATOM 1477 O O . ARG A 1 188 ? 0.422 -6.130 6.312 1.00 97.38 188 ARG A O 1
ATOM 1484 N N . PHE A 1 189 ? -1.561 -7.148 6.532 1.00 96.88 189 PHE A N 1
ATOM 1485 C CA . PHE A 1 189 ? -2.027 -6.357 7.660 1.00 96.88 189 PHE A CA 1
ATOM 1486 C C . PHE A 1 189 ? -2.713 -7.208 8.740 1.00 96.88 189 PHE A C 1
ATOM 1488 O O . PHE A 1 189 ? -3.155 -8.333 8.482 1.00 96.88 189 PHE A O 1
ATOM 1495 N N . THR A 1 190 ? -2.801 -6.665 9.948 1.00 94.88 190 THR A N 1
ATOM 1496 C CA . THR A 1 190 ? -3.582 -7.200 11.070 1.00 94.88 190 THR A CA 1
ATOM 1497 C C . THR A 1 190 ? -4.161 -6.043 11.875 1.00 94.88 190 THR A C 1
ATOM 1499 O O . THR A 1 190 ? -3.602 -4.946 11.874 1.00 94.88 190 THR A O 1
ATOM 1502 N N . ILE A 1 191 ? -5.269 -6.287 12.566 1.00 91.62 191 ILE A N 1
ATOM 1503 C CA . ILE A 1 191 ? -5.885 -5.331 13.490 1.00 91.62 191 ILE A CA 1
ATOM 1504 C C . ILE A 1 191 ? -5.785 -5.956 14.878 1.00 91.62 191 ILE A C 1
ATOM 1506 O O . ILE A 1 191 ? -6.282 -7.065 15.079 1.00 91.62 191 ILE A O 1
ATOM 1510 N N . ARG A 1 192 ? -5.089 -5.303 15.808 1.00 88.19 192 ARG A N 1
ATOM 1511 C CA . ARG A 1 192 ? -4.824 -5.847 17.147 1.00 88.19 192 ARG A CA 1
ATOM 1512 C C . ARG A 1 192 ? -5.560 -5.044 18.203 1.00 88.19 192 ARG A C 1
ATOM 1514 O O . ARG A 1 192 ? -5.743 -3.838 18.041 1.00 88.19 192 ARG A O 1
ATOM 1521 N N . ASN A 1 193 ? -5.951 -5.733 19.268 1.00 83.81 193 ASN A N 1
ATOM 1522 C CA . ASN A 1 193 ? -6.361 -5.073 20.499 1.00 83.81 193 ASN A CA 1
ATOM 1523 C C . ASN A 1 193 ? -5.100 -4.587 21.217 1.00 83.81 193 ASN A C 1
ATOM 1525 O O . ASN A 1 193 ? -4.104 -5.315 21.236 1.00 83.81 193 ASN A O 1
ATOM 1529 N N . ARG A 1 194 ? -5.156 -3.376 21.765 1.00 74.62 194 ARG A N 1
ATOM 1530 C CA . ARG A 1 194 ? -4.136 -2.838 22.668 1.00 74.62 194 ARG A CA 1
ATOM 1531 C C . ARG A 1 194 ? -4.430 -3.228 24.111 1.00 74.62 194 ARG A C 1
ATOM 1533 O O . ARG A 1 194 ? -5.629 -3.382 24.435 1.00 74.62 194 ARG A O 1
#

Sequence (194 aa):
MLKDFKKIGYCFLTTTLLILGISSKTNSQNTTPGLCLRHTRISGSSGNVVDTNWVCSRAGDFSKWIGLGDDTGWKDQELAFKVIGDAKICFEHTRVSPASGLLRNSKCSRSSNDIQSVSLGDDTGWKEQKLSFTIYTPRENYEICLQHRRRSGSTGKVINTGWKCASEWDRETIYLGDDTGWRDQNLRFTIRNR

Foldseek 3Di:
DDDDDDDDDDDDDDPPPPPPPPPPPPPQPVWFKKKWKKKWWAAQVPRDIDIQPIFMAGEPDKTDKHFQFALRKIFFIKIKMFMAHQKKKKKKKWWQDPVPGIDIWMDMHPGHRDIDMTTPGISPWIFFIKIKMAIAHPDPFKKKWKKKWWAFQVPRDIDIQPIWIYDHRDMTMDTQGTSPGIGRIIMMMHMYTD

Radius of gyration: 27.43 Å; chains: 1; bounding box: 109×53×45 Å

pLDDT: mean 83.81, std 18.76, range [34.81, 98.19]